Protein AF-K1TEH8-F1 (afdb_monomer_lite)

Organism: NCBI:txid408170

Radius of gyration: 39.35 Å; chains: 1; bounding box: 76×85×117 Å

Structure (mmCIF, N/CA/C/O backbone):
data_AF-K1TEH8-F1
#
_entry.id   AF-K1TEH8-F1
#
loop_
_atom_site.group_PDB
_atom_site.id
_atom_site.type_symbol
_atom_site.label_atom_id
_atom_site.label_alt_id
_atom_site.label_comp_id
_atom_site.label_asym_id
_atom_site.label_entity_id
_atom_site.label_seq_id
_atom_site.pdbx_PDB_ins_code
_atom_site.Cartn_x
_atom_site.Cartn_y
_atom_site.Cartn_z
_atom_site.occupancy
_atom_site.B_iso_or_equiv
_atom_site.auth_seq_id
_atom_site.auth_comp_id
_atom_site.auth_asym_id
_atom_site.auth_atom_id
_atom_site.pdbx_PDB_model_num
ATOM 1 N N . ASN A 1 1 ? 7.284 62.209 -18.749 1.00 34.12 1 ASN A N 1
ATOM 2 C CA . ASN A 1 1 ? 8.076 62.516 -19.954 1.00 34.12 1 ASN A CA 1
ATOM 3 C C . ASN A 1 1 ? 8.468 61.167 -20.565 1.00 34.12 1 ASN A C 1
ATOM 5 O O . ASN A 1 1 ? 8.927 60.340 -19.786 1.00 34.12 1 ASN A O 1
ATOM 9 N N . PRO A 1 2 ? 8.129 60.912 -21.838 1.00 46.34 2 PRO A N 1
ATOM 10 C CA . PRO A 1 2 ? 7.954 59.605 -22.505 1.00 46.34 2 PRO A CA 1
ATOM 11 C C . PRO A 1 2 ? 9.224 59.242 -23.320 1.00 46.34 2 PRO A C 1
ATOM 13 O O . PRO A 1 2 ? 10.292 59.672 -22.886 1.00 46.34 2 PRO A O 1
ATOM 16 N N . PRO A 1 3 ? 9.175 58.669 -24.548 1.00 52.03 3 PRO A N 1
ATOM 17 C CA . PRO A 1 3 ? 8.495 57.487 -25.144 1.00 52.03 3 PRO A CA 1
ATOM 18 C C . PRO A 1 3 ? 9.534 56.453 -25.694 1.00 52.03 3 PRO A C 1
ATOM 20 O O . PRO A 1 3 ? 10.729 56.688 -25.585 1.00 52.03 3 PRO A O 1
ATOM 23 N N . ALA A 1 4 ? 9.208 55.212 -26.094 1.00 38.12 4 ALA A N 1
ATOM 24 C CA . ALA A 1 4 ? 8.595 54.688 -27.343 1.00 38.12 4 ALA A CA 1
ATOM 25 C C . ALA A 1 4 ? 9.402 54.852 -28.662 1.00 38.12 4 ALA A C 1
ATOM 27 O O . ALA A 1 4 ? 10.116 55.830 -28.836 1.00 38.12 4 ALA A O 1
ATOM 28 N N . GLN A 1 5 ? 9.153 53.905 -29.589 1.00 40.12 5 GLN A N 1
ATOM 29 C CA . GLN A 1 5 ? 9.582 53.777 -31.005 1.00 40.12 5 GLN A CA 1
ATOM 30 C C . GLN A 1 5 ? 10.961 53.137 -31.287 1.00 40.12 5 GLN A C 1
ATOM 32 O O . GLN A 1 5 ? 11.899 53.306 -30.529 1.00 40.12 5 GLN A O 1
ATOM 37 N N . GLY A 1 6 ? 11.135 52.344 -32.351 1.00 33.06 6 GLY A N 1
ATOM 38 C CA . GLY A 1 6 ? 10.330 52.266 -33.568 1.00 33.06 6 GLY A CA 1
ATOM 39 C C . GLY A 1 6 ? 10.576 51.010 -34.409 1.00 33.06 6 GLY A C 1
ATOM 40 O O . GLY A 1 6 ? 11.490 50.226 -34.182 1.00 33.06 6 GLY A O 1
ATOM 41 N N . ASN A 1 7 ? 9.654 50.862 -35.351 1.00 38.47 7 ASN A N 1
ATOM 42 C CA . ASN A 1 7 ? 9.438 49.808 -36.324 1.00 38.47 7 ASN A CA 1
ATOM 43 C C . ASN A 1 7 ? 9.945 50.307 -37.686 1.00 38.47 7 ASN A C 1
ATOM 45 O O . ASN A 1 7 ? 9.474 51.351 -38.127 1.00 38.47 7 ASN A O 1
ATOM 49 N N . GLU A 1 8 ? 10.826 49.566 -38.355 1.00 35.09 8 GLU A N 1
ATOM 50 C CA . GLU A 1 8 ? 11.187 49.733 -39.774 1.00 35.09 8 GLU A CA 1
ATOM 51 C C . GLU A 1 8 ? 11.411 48.303 -40.313 1.00 35.09 8 GLU A C 1
ATOM 53 O O . GLU A 1 8 ? 12.166 47.541 -39.725 1.00 35.09 8 GLU A O 1
ATOM 58 N N . GLY A 1 9 ? 10.720 47.772 -41.322 1.00 31.66 9 GLY A N 1
ATOM 59 C CA . GLY A 1 9 ? 10.137 48.421 -42.487 1.00 31.66 9 GLY A CA 1
ATOM 60 C C . GLY A 1 9 ? 11.150 48.416 -43.629 1.00 31.66 9 GLY A C 1
ATOM 61 O O . GLY A 1 9 ? 11.740 49.449 -43.907 1.00 31.66 9 GLY A O 1
ATOM 62 N N . GLN A 1 10 ? 11.345 47.275 -44.299 1.00 36.69 10 GLN A N 1
ATOM 63 C CA . GLN A 1 10 ? 11.985 47.233 -45.617 1.00 36.69 10 GLN A CA 1
ATOM 64 C C . GLN A 1 10 ? 11.090 46.460 -46.590 1.00 36.69 10 GLN A C 1
ATOM 66 O O . GLN A 1 10 ? 10.949 45.241 -46.506 1.00 36.69 10 GLN A O 1
ATOM 71 N N . GLY A 1 11 ? 10.457 47.220 -47.493 1.00 31.78 11 GLY A N 1
ATOM 72 C CA . GLY A 1 11 ? 10.106 46.738 -48.830 1.00 31.78 11 GLY A CA 1
ATOM 73 C C . GLY A 1 11 ? 11.390 46.330 -49.565 1.00 31.78 11 GLY A C 1
ATOM 74 O O . GLY A 1 11 ? 12.476 46.758 -49.198 1.00 31.78 11 GLY A O 1
ATOM 75 N N . GLY A 1 12 ? 11.370 45.442 -50.545 1.00 32.03 12 GLY A N 1
ATOM 76 C CA . GLY A 1 12 ? 10.371 45.296 -51.587 1.00 32.03 12 GLY A CA 1
ATOM 77 C C . GLY A 1 12 ? 11.055 45.716 -52.877 1.00 32.03 12 GLY A C 1
ATOM 78 O O . GLY A 1 12 ? 11.120 46.905 -53.141 1.00 32.03 12 GLY A O 1
ATOM 79 N N . GLU A 1 13 ? 11.577 44.748 -53.629 1.00 35.22 13 GLU A N 1
ATOM 80 C CA . GLU A 1 13 ? 12.042 44.907 -55.010 1.00 35.22 13 GLU A CA 1
ATOM 81 C C . GLU A 1 13 ? 12.047 43.521 -55.681 1.00 35.22 13 GLU A C 1
ATOM 83 O O . GLU A 1 13 ? 12.936 42.700 -55.466 1.00 35.22 13 GLU A O 1
ATOM 88 N N . ASP A 1 14 ? 11.004 43.258 -56.473 1.00 37.50 14 ASP A N 1
ATOM 89 C CA . ASP A 1 14 ? 11.082 42.352 -57.624 1.00 37.50 14 ASP A CA 1
ATOM 90 C C . ASP A 1 14 ? 11.928 43.030 -58.718 1.00 37.50 14 ASP A C 1
ATOM 92 O O . ASP A 1 14 ? 11.916 44.260 -58.846 1.00 37.50 14 ASP A O 1
ATOM 96 N N . PRO A 1 15 ? 12.571 42.248 -59.602 1.00 45.88 15 PRO A N 1
ATOM 97 C CA . PRO A 1 15 ? 11.986 42.208 -60.935 1.00 45.88 15 PRO A CA 1
ATOM 98 C C . PRO A 1 15 ? 11.941 40.808 -61.558 1.00 45.88 15 PRO A C 1
ATOM 100 O O . PRO A 1 15 ? 12.925 40.092 -61.720 1.00 45.88 15 PRO A O 1
ATOM 103 N N . THR A 1 16 ? 10.731 40.502 -62.003 1.00 35.06 16 THR A N 1
ATOM 104 C CA . THR A 1 16 ? 10.317 39.683 -63.142 1.00 35.06 16 THR A CA 1
ATOM 105 C C . THR A 1 16 ? 11.332 39.537 -64.289 1.00 35.06 16 THR A C 1
ATOM 107 O O . THR A 1 16 ? 11.835 40.529 -64.812 1.00 35.06 16 THR A O 1
ATOM 110 N N . GLY A 1 17 ? 11.418 38.317 -64.838 1.00 31.05 17 GLY A N 1
ATOM 111 C CA . GLY A 1 17 ? 11.378 38.120 -66.296 1.00 31.05 17 GLY A CA 1
ATOM 112 C C . GLY A 1 17 ? 12.458 37.222 -66.907 1.00 31.05 17 GLY A C 1
ATOM 113 O O . GLY A 1 17 ? 13.606 37.628 -67.036 1.00 31.05 17 GLY A O 1
ATOM 114 N N . GLY A 1 18 ? 12.062 36.046 -67.416 1.00 29.95 18 GLY A N 1
ATOM 115 C CA . GLY A 1 18 ? 12.911 35.287 -68.343 1.00 29.95 18 GLY A CA 1
ATOM 116 C C . GLY A 1 18 ? 12.534 33.825 -68.589 1.00 29.95 18 GLY A C 1
ATOM 117 O O . GLY A 1 18 ? 13.340 32.943 -68.329 1.00 29.95 18 GLY A O 1
ATOM 118 N N . ALA A 1 19 ? 11.339 33.548 -69.119 1.00 41.94 19 ALA A N 1
ATOM 119 C CA . ALA A 1 19 ? 10.979 32.222 -69.626 1.00 41.94 19 ALA A CA 1
ATOM 120 C C . ALA A 1 19 ? 11.486 32.007 -71.068 1.00 41.94 19 ALA A C 1
ATOM 122 O O . ALA A 1 19 ? 11.083 32.746 -71.966 1.00 41.94 19 ALA A O 1
ATOM 123 N N . ARG A 1 20 ? 12.305 30.967 -71.288 1.00 39.47 20 ARG A N 1
ATOM 124 C CA . ARG A 1 20 ? 12.536 30.207 -72.544 1.00 39.47 20 ARG A CA 1
ATOM 125 C C . ARG A 1 20 ? 13.102 28.844 -72.105 1.00 39.47 20 ARG A C 1
ATOM 127 O O . ARG A 1 20 ? 14.037 28.838 -71.323 1.00 39.47 20 ARG A O 1
ATOM 134 N N . GLY A 1 21 ? 12.635 27.657 -72.468 1.00 30.16 21 GLY A N 1
ATOM 135 C CA . GLY A 1 21 ? 11.769 27.203 -73.545 1.00 30.16 21 GLY A CA 1
ATOM 136 C C . GLY A 1 21 ? 12.371 25.895 -74.082 1.00 30.16 21 GLY A C 1
ATOM 137 O O . GLY A 1 21 ? 13.452 25.941 -74.647 1.00 30.16 21 GLY A O 1
ATOM 138 N N . MET A 1 22 ? 11.648 24.783 -73.887 1.00 37.59 22 MET A N 1
ATOM 139 C CA . MET A 1 22 ? 11.687 23.492 -74.603 1.00 37.59 22 MET A CA 1
ATOM 140 C C . MET A 1 22 ? 13.001 22.691 -74.735 1.00 37.59 22 MET A C 1
ATOM 142 O O . MET A 1 22 ? 13.957 23.109 -75.376 1.00 37.59 22 MET A O 1
ATOM 146 N N . GLY A 1 23 ? 12.936 21.429 -74.298 1.00 31.70 23 GLY A N 1
ATOM 147 C CA . GLY A 1 23 ? 13.865 20.369 -74.687 1.00 31.70 23 GLY A CA 1
ATOM 148 C C . GLY A 1 23 ? 13.502 19.039 -74.034 1.00 31.70 23 GLY A C 1
ATOM 149 O O . GLY A 1 23 ? 14.148 18.631 -73.079 1.00 31.70 23 GLY A O 1
ATOM 150 N N . ASN A 1 24 ? 12.435 18.396 -74.515 1.00 43.38 24 ASN A N 1
ATOM 151 C CA . ASN A 1 24 ? 12.186 16.978 -74.261 1.00 43.38 24 ASN A CA 1
ATOM 152 C C . ASN A 1 24 ? 13.349 16.184 -74.869 1.00 43.38 24 ASN A C 1
ATOM 154 O O . ASN A 1 24 ? 13.504 16.219 -76.088 1.00 43.38 24 ASN A O 1
ATOM 158 N N . ASP A 1 25 ? 14.091 15.434 -74.058 1.00 36.56 25 ASP A N 1
ATOM 159 C CA . ASP A 1 25 ? 14.842 14.288 -74.561 1.00 36.56 25 ASP A CA 1
ATOM 160 C C . ASP A 1 25 ? 14.641 13.087 -73.633 1.00 36.56 25 ASP A C 1
ATOM 162 O O . ASP A 1 25 ? 15.017 13.074 -72.458 1.00 36.56 25 ASP A O 1
ATOM 166 N N . ASN A 1 26 ? 13.943 12.100 -74.186 1.00 45.72 26 ASN A N 1
ATOM 167 C CA . ASN A 1 26 ? 13.718 10.785 -73.619 1.00 45.72 26 ASN A CA 1
ATOM 168 C C . ASN A 1 26 ? 15.053 10.027 -73.672 1.00 45.72 26 ASN A C 1
ATOM 170 O O . ASN A 1 26 ? 15.336 9.300 -74.621 1.00 45.72 26 ASN A O 1
ATOM 174 N N . GLY A 1 27 ? 15.875 10.185 -72.637 1.00 35.22 27 GLY A N 1
ATOM 175 C CA . GLY A 1 27 ? 17.101 9.416 -72.431 1.00 35.22 27 GLY A CA 1
ATOM 176 C C . GLY A 1 27 ? 16.837 8.104 -71.697 1.00 35.22 27 GLY A C 1
ATOM 177 O O . GLY A 1 27 ? 17.207 7.943 -70.538 1.00 35.22 27 GLY A O 1
ATOM 178 N N . GLN A 1 28 ? 16.184 7.154 -72.360 1.00 47.16 28 GLN A N 1
ATOM 179 C CA . GLN A 1 28 ? 16.136 5.765 -71.919 1.00 47.16 28 GLN A CA 1
ATOM 180 C C . GLN A 1 28 ? 17.491 5.107 -72.236 1.00 47.16 28 GLN A C 1
ATOM 182 O O . GLN A 1 28 ? 17.710 4.661 -73.354 1.00 47.16 28 GLN A O 1
ATOM 187 N N . GLN A 1 29 ? 18.405 5.082 -71.263 1.00 42.78 29 GLN A N 1
ATOM 188 C CA . GLN A 1 29 ? 19.662 4.308 -71.247 1.00 42.78 29 GLN A CA 1
ATOM 189 C C . GLN A 1 29 ? 20.107 4.263 -69.777 1.00 42.78 29 GLN A C 1
ATOM 191 O O . GLN A 1 29 ? 20.630 5.227 -69.243 1.00 42.78 29 GLN A O 1
ATOM 196 N N . GLY A 1 30 ? 19.681 3.277 -68.996 1.00 45.03 30 GLY A N 1
ATOM 197 C CA . GLY A 1 30 ? 20.244 1.933 -69.016 1.00 45.03 30 GLY A CA 1
ATOM 198 C C . GLY A 1 30 ? 21.008 1.774 -67.706 1.00 45.03 30 GLY A C 1
ATOM 199 O O . GLY A 1 30 ? 22.203 2.027 -67.664 1.00 45.03 30 GLY A O 1
ATOM 200 N N . THR A 1 31 ? 20.303 1.447 -66.616 1.00 52.00 31 THR A N 1
ATOM 201 C CA . THR A 1 31 ? 20.953 1.051 -65.358 1.00 52.00 31 THR A CA 1
ATOM 202 C C . THR A 1 31 ? 21.938 -0.056 -65.688 1.00 52.00 31 THR A C 1
ATOM 204 O O . THR A 1 31 ? 21.513 -1.084 -66.226 1.00 52.00 31 THR A O 1
ATOM 207 N N . ASP A 1 32 ? 23.223 0.159 -65.400 1.00 53.06 32 ASP A N 1
ATOM 208 C CA . ASP A 1 32 ? 24.247 -0.860 -65.585 1.00 53.06 32 ASP A CA 1
ATOM 209 C C . ASP A 1 32 ? 23.719 -2.181 -65.002 1.00 53.06 32 ASP A C 1
ATOM 211 O O . ASP A 1 32 ? 23.308 -2.208 -63.833 1.00 53.06 32 ASP A O 1
ATOM 215 N N . PRO A 1 33 ? 23.689 -3.286 -65.772 1.00 62.19 33 PRO A N 1
ATOM 216 C CA . PRO A 1 33 ? 23.134 -4.557 -65.300 1.00 62.19 33 PRO A CA 1
ATOM 217 C C . PRO A 1 33 ? 23.815 -5.025 -64.002 1.00 62.19 33 PRO A C 1
ATOM 219 O O . PRO A 1 33 ? 23.218 -5.718 -63.182 1.00 62.19 33 PRO A O 1
ATOM 222 N N . THR A 1 34 ? 25.044 -4.562 -63.768 1.00 67.38 34 THR A N 1
ATOM 223 C CA . THR A 1 34 ? 25.830 -4.748 -62.549 1.00 67.38 34 THR A CA 1
ATOM 224 C C . THR A 1 34 ? 25.320 -3.976 -61.327 1.00 67.38 34 THR A C 1
ATOM 226 O O . THR A 1 34 ? 25.469 -4.472 -60.212 1.00 67.38 34 THR A O 1
ATOM 229 N N . GLU A 1 35 ? 24.743 -2.783 -61.482 1.00 68.06 35 GLU A N 1
ATOM 230 C CA . GLU A 1 35 ? 24.203 -1.985 -60.369 1.00 68.06 35 GLU A CA 1
ATOM 231 C C . GLU A 1 35 ? 22.791 -2.431 -59.990 1.00 68.06 35 GLU A C 1
ATOM 233 O O . GLU A 1 35 ? 22.509 -2.622 -58.805 1.00 68.06 35 GLU A O 1
ATOM 238 N N . ALA A 1 36 ? 21.947 -2.719 -60.985 1.00 68.44 36 ALA A N 1
ATOM 239 C CA . ALA A 1 36 ? 20.624 -3.304 -60.766 1.00 68.44 36 ALA A CA 1
ATOM 240 C C . ALA A 1 36 ? 20.721 -4.678 -60.071 1.00 68.44 36 ALA A C 1
ATOM 242 O O . ALA A 1 36 ? 19.973 -4.959 -59.133 1.00 68.44 36 ALA A O 1
ATOM 243 N N . ALA A 1 37 ? 21.706 -5.505 -60.448 1.00 71.25 37 ALA A N 1
ATOM 244 C CA . ALA A 1 37 ? 21.973 -6.777 -59.778 1.00 71.25 37 ALA A CA 1
ATOM 245 C C . ALA A 1 37 ? 22.448 -6.600 -58.322 1.00 71.25 37 ALA A C 1
ATOM 247 O O . ALA A 1 37 ? 22.023 -7.347 -57.442 1.00 71.25 37 ALA A O 1
ATOM 248 N N . ARG A 1 38 ? 23.294 -5.599 -58.029 1.00 74.19 38 ARG A N 1
ATOM 249 C CA . ARG A 1 38 ? 23.735 -5.309 -56.648 1.00 74.19 38 ARG A CA 1
ATOM 250 C C . ARG A 1 38 ? 22.584 -4.833 -55.765 1.00 74.19 38 ARG A C 1
ATOM 252 O O . ARG A 1 38 ? 22.494 -5.263 -54.617 1.00 74.19 38 ARG A O 1
ATOM 259 N N . GLN A 1 39 ? 21.710 -3.979 -56.294 1.00 76.06 39 GLN A N 1
ATOM 260 C CA . GLN A 1 39 ? 20.528 -3.497 -55.577 1.00 76.06 39 GLN A CA 1
ATOM 261 C C . GLN A 1 39 ? 19.543 -4.640 -55.300 1.00 76.06 39 GLN A C 1
ATOM 263 O O . GLN A 1 39 ? 19.110 -4.796 -54.162 1.00 76.06 39 GLN A O 1
ATOM 268 N N . ALA A 1 40 ? 19.288 -5.512 -56.282 1.00 74.88 40 ALA A N 1
ATOM 269 C CA . ALA A 1 40 ? 18.434 -6.687 -56.103 1.00 74.88 40 ALA A CA 1
ATOM 270 C C . ALA A 1 40 ? 18.960 -7.643 -55.014 1.00 74.88 40 ALA A C 1
ATOM 272 O O . ALA A 1 40 ? 18.194 -8.119 -54.178 1.00 74.88 40 ALA A O 1
ATOM 273 N N . VAL A 1 41 ? 20.278 -7.876 -54.964 1.00 82.06 41 VAL A N 1
ATOM 274 C CA . VAL A 1 41 ? 20.901 -8.708 -53.919 1.00 82.06 41 VAL A CA 1
ATOM 275 C C . VAL A 1 41 ? 20.800 -8.058 -52.535 1.00 82.06 41 VAL A C 1
ATOM 277 O O . VAL A 1 41 ? 20.592 -8.761 -51.546 1.00 82.06 41 VAL A O 1
ATOM 280 N N . ALA A 1 42 ? 20.938 -6.733 -52.431 1.00 81.81 42 ALA A N 1
ATOM 281 C CA . ALA A 1 42 ? 20.794 -6.024 -51.159 1.00 81.81 42 ALA A CA 1
ATOM 282 C C . ALA A 1 42 ? 19.353 -6.089 -50.628 1.00 81.81 42 ALA A C 1
ATOM 284 O O . ALA A 1 42 ? 19.148 -6.388 -49.451 1.00 81.81 42 ALA A O 1
ATOM 285 N N . THR A 1 43 ? 18.362 -5.890 -51.500 1.00 83.88 43 THR A N 1
ATOM 286 C CA . THR A 1 43 ? 16.941 -6.028 -51.157 1.00 83.88 43 THR A CA 1
ATOM 287 C C . THR A 1 43 ? 16.605 -7.450 -50.718 1.00 83.88 43 THR A C 1
ATOM 289 O O . THR A 1 43 ? 15.909 -7.630 -49.721 1.00 83.88 43 THR A O 1
ATOM 292 N N . GLU A 1 44 ? 17.146 -8.465 -51.394 1.00 84.38 44 GLU A N 1
ATOM 293 C CA . GLU A 1 44 ? 16.900 -9.860 -51.023 1.00 84.38 44 GLU A CA 1
ATOM 294 C C . GLU A 1 44 ? 17.533 -10.226 -49.673 1.00 84.38 44 GLU A C 1
ATOM 296 O O . GLU A 1 44 ? 16.913 -10.900 -48.853 1.00 84.38 44 GLU A O 1
ATOM 301 N N . ARG A 1 45 ? 18.734 -9.715 -49.373 1.00 86.69 45 ARG A N 1
ATOM 302 C CA . ARG A 1 45 ? 19.351 -9.881 -48.045 1.00 86.69 45 ARG A CA 1
ATOM 303 C C . ARG A 1 45 ? 18.511 -9.248 -46.940 1.00 86.69 45 ARG A C 1
ATOM 305 O O . ARG A 1 45 ? 18.364 -9.852 -45.877 1.00 86.69 45 ARG A O 1
ATOM 312 N N . GLN A 1 46 ? 17.955 -8.065 -47.197 1.00 86.56 46 GLN A N 1
ATOM 313 C CA . GLN A 1 46 ? 17.066 -7.393 -46.254 1.00 86.56 46 GLN A CA 1
ATOM 314 C C . GLN A 1 46 ? 15.788 -8.212 -46.033 1.00 86.56 46 GLN A C 1
ATOM 316 O O . GLN A 1 46 ? 15.438 -8.496 -44.891 1.00 86.56 46 GLN A O 1
ATOM 321 N N . ARG A 1 47 ? 15.163 -8.702 -47.114 1.00 87.50 47 ARG A N 1
ATOM 322 C CA . ARG A 1 47 ? 13.979 -9.573 -47.047 1.00 87.50 47 ARG A CA 1
ATOM 323 C C . ARG A 1 47 ? 14.237 -10.817 -46.195 1.00 87.50 47 ARG A C 1
ATOM 325 O O . ARG A 1 47 ? 13.449 -11.127 -45.307 1.00 87.50 47 ARG A O 1
ATOM 332 N N . VAL A 1 48 ? 15.344 -11.518 -46.437 1.00 88.25 48 VAL A N 1
ATOM 333 C CA . VAL A 1 48 ? 15.715 -12.728 -45.686 1.00 88.25 48 VAL A CA 1
ATOM 334 C C . VAL A 1 48 ? 15.947 -12.423 -44.204 1.00 88.25 48 VAL A C 1
ATOM 336 O O . VAL A 1 48 ? 15.485 -13.179 -43.345 1.00 88.25 48 VAL A O 1
ATOM 339 N N . SER A 1 49 ? 16.621 -11.312 -43.891 1.00 88.88 49 SER A N 1
ATOM 340 C CA . SER A 1 49 ? 16.844 -10.864 -42.510 1.00 88.88 49 SER A CA 1
ATOM 341 C C . SER A 1 49 ? 15.523 -10.589 -41.786 1.00 88.88 49 SER A C 1
ATOM 343 O O . SER A 1 49 ? 15.307 -11.086 -40.679 1.00 88.88 49 SER A O 1
ATOM 345 N N . ASP A 1 50 ? 14.619 -9.851 -42.428 1.00 86.44 50 ASP A N 1
ATOM 346 C CA . ASP A 1 50 ? 13.342 -9.445 -41.840 1.00 86.44 50 ASP A CA 1
ATOM 347 C C . ASP A 1 50 ? 12.399 -10.641 -41.635 1.00 86.44 50 ASP A C 1
ATOM 349 O O . ASP A 1 50 ? 11.784 -10.774 -40.574 1.00 86.44 50 ASP A O 1
ATOM 353 N N . ILE A 1 51 ? 12.349 -11.570 -42.598 1.00 86.94 51 ILE A N 1
ATOM 354 C CA . ILE A 1 51 ? 11.600 -12.832 -42.479 1.00 86.94 51 ILE A CA 1
ATOM 355 C C . ILE A 1 51 ? 12.153 -13.682 -41.335 1.00 86.94 51 ILE A C 1
ATOM 357 O O . ILE A 1 51 ? 11.390 -14.189 -40.515 1.00 86.94 51 ILE A O 1
ATOM 361 N N . THR A 1 52 ? 13.478 -13.802 -41.228 1.00 87.38 52 THR A N 1
ATOM 362 C CA . THR A 1 52 ? 14.116 -14.585 -40.159 1.00 87.38 52 THR A CA 1
ATOM 363 C C . THR A 1 52 ? 13.788 -14.017 -38.778 1.00 87.38 52 THR A C 1
ATOM 365 O O . THR A 1 52 ? 13.475 -14.773 -37.856 1.00 87.38 52 THR A O 1
ATOM 368 N N . ALA A 1 53 ? 13.822 -12.689 -38.629 1.00 88.38 53 ALA A N 1
ATOM 369 C CA . ALA A 1 53 ? 13.471 -12.019 -37.381 1.00 88.38 53 ALA A CA 1
ATOM 370 C C . ALA A 1 53 ? 11.997 -12.248 -37.004 1.00 88.38 53 ALA A C 1
ATOM 372 O O . ALA A 1 53 ? 11.704 -12.600 -35.858 1.00 88.38 53 ALA A O 1
ATOM 373 N N . LEU A 1 54 ? 11.085 -12.114 -37.971 1.00 86.12 54 LEU A N 1
ATOM 374 C CA . LEU A 1 54 ? 9.648 -12.276 -37.758 1.00 86.12 54 LEU A CA 1
ATOM 375 C C . LEU A 1 54 ? 9.268 -13.724 -37.416 1.00 86.12 54 LEU A C 1
ATOM 377 O O . LEU A 1 54 ? 8.541 -13.961 -36.450 1.00 86.12 54 LEU A O 1
ATOM 381 N N . CYS A 1 55 ? 9.799 -14.701 -38.153 1.00 86.12 55 CYS A N 1
ATOM 382 C CA . CYS A 1 55 ? 9.583 -16.121 -37.875 1.00 86.12 55 CYS A CA 1
ATOM 383 C C . CYS A 1 55 ? 10.117 -16.504 -36.489 1.00 86.12 55 CYS A C 1
ATOM 385 O O . CYS A 1 55 ? 9.420 -17.175 -35.732 1.00 86.12 55 CYS A O 1
ATOM 387 N N . ARG A 1 56 ? 11.296 -15.999 -36.093 1.00 85.62 56 ARG A N 1
ATOM 388 C CA . ARG A 1 56 ? 11.850 -16.227 -34.749 1.00 85.62 56 ARG A CA 1
ATOM 389 C C . ARG A 1 56 ? 10.972 -15.640 -33.642 1.00 85.62 56 ARG A C 1
ATOM 391 O O . ARG A 1 56 ? 10.843 -16.262 -32.592 1.00 85.62 56 ARG A O 1
ATOM 398 N N . GLN A 1 57 ? 10.376 -14.469 -33.866 1.00 81.25 57 GLN A N 1
ATOM 399 C CA . GLN A 1 57 ? 9.454 -13.846 -32.914 1.00 81.25 57 GLN A CA 1
ATOM 400 C C . GLN A 1 57 ? 8.147 -14.639 -32.774 1.00 81.25 57 GLN A C 1
ATOM 402 O O . GLN A 1 57 ? 7.632 -14.772 -31.667 1.00 81.25 57 GLN A O 1
ATOM 407 N N . ALA A 1 58 ? 7.626 -15.173 -33.878 1.00 81.62 58 ALA A N 1
ATOM 408 C CA . ALA A 1 58 ? 6.413 -15.986 -33.885 1.00 81.62 58 ALA A CA 1
ATOM 409 C C . ALA A 1 58 ? 6.643 -17.445 -33.439 1.00 81.62 58 ALA A C 1
ATOM 411 O O . ALA A 1 58 ? 5.682 -18.143 -33.133 1.00 81.62 58 ALA A O 1
ATOM 412 N N . GLY A 1 59 ? 7.897 -17.912 -33.394 1.00 80.62 59 GLY A N 1
ATOM 413 C CA . GLY A 1 59 ? 8.239 -19.310 -33.107 1.00 80.62 59 GLY A CA 1
ATOM 414 C C . GLY A 1 59 ? 8.050 -20.253 -34.303 1.00 80.62 59 GLY A C 1
ATOM 415 O O . GLY A 1 59 ? 7.804 -21.440 -34.104 1.00 80.62 59 GLY A O 1
ATOM 416 N N . MET A 1 60 ? 8.142 -19.726 -35.526 1.00 82.56 60 MET A N 1
ATOM 417 C CA . MET A 1 60 ? 8.029 -20.456 -36.795 1.00 82.56 60 MET A CA 1
ATOM 418 C C . MET A 1 60 ? 9.405 -20.677 -37.443 1.00 82.56 60 MET A C 1
ATOM 420 O O . MET A 1 60 ? 10.343 -19.918 -37.190 1.00 82.56 60 MET A O 1
ATOM 424 N N . ASP A 1 61 ? 9.521 -21.671 -38.329 1.00 84.88 61 ASP A N 1
ATOM 425 C CA . ASP A 1 61 ? 10.739 -21.911 -39.117 1.00 84.88 61 ASP A CA 1
ATOM 426 C C . ASP A 1 61 ? 10.809 -20.974 -40.348 1.00 84.88 61 ASP A C 1
ATOM 428 O O . ASP A 1 61 ? 9.886 -20.969 -41.166 1.00 84.88 61 ASP A O 1
ATOM 432 N N . PRO A 1 62 ? 11.875 -20.165 -40.511 1.00 83.88 62 PRO A N 1
ATOM 433 C CA . PRO A 1 62 ? 12.041 -19.286 -41.670 1.00 83.88 62 PRO A CA 1
ATOM 434 C C . PRO A 1 62 ? 12.475 -19.998 -42.964 1.00 83.88 62 PRO A C 1
ATOM 436 O O . PRO A 1 62 ? 12.377 -19.393 -44.035 1.00 83.88 62 PRO A O 1
ATOM 439 N N . ALA A 1 63 ? 12.969 -21.243 -42.908 1.00 82.94 63 ALA A N 1
ATOM 440 C CA . ALA A 1 63 ? 13.587 -21.914 -44.060 1.00 82.94 63 ALA A CA 1
ATOM 441 C C . ALA A 1 63 ? 12.633 -22.077 -45.262 1.00 82.94 63 ALA A C 1
ATOM 443 O O . ALA A 1 63 ? 13.028 -21.880 -46.417 1.00 82.94 63 ALA A O 1
ATOM 444 N N . GLU A 1 64 ? 11.363 -22.379 -45.000 1.00 82.69 64 GLU A N 1
ATOM 445 C CA . GLU A 1 64 ? 10.341 -22.575 -46.033 1.00 82.69 64 GLU A CA 1
ATOM 446 C C . GLU A 1 64 ? 9.933 -21.251 -46.708 1.00 82.69 64 GLU A C 1
ATOM 448 O O . GLU A 1 64 ? 9.812 -21.170 -47.930 1.00 82.69 64 GLU A O 1
ATOM 453 N N . TYR A 1 65 ? 9.819 -20.163 -45.941 1.00 82.69 65 TYR A N 1
ATOM 454 C CA . TYR A 1 65 ? 9.450 -18.841 -46.467 1.00 82.69 65 TYR A CA 1
ATOM 455 C C . TYR A 1 65 ? 10.572 -18.172 -47.271 1.00 82.69 65 TYR A C 1
ATOM 457 O O . TYR A 1 65 ? 10.316 -17.410 -48.212 1.00 82.69 65 TYR A O 1
ATOM 465 N N . ILE A 1 66 ? 11.826 -18.461 -46.919 1.00 85.56 66 ILE A N 1
ATOM 466 C CA . ILE A 1 66 ? 12.996 -17.988 -47.662 1.00 85.56 66 ILE A CA 1
ATOM 467 C C . ILE A 1 66 ? 13.122 -18.747 -48.987 1.00 85.56 66 ILE A C 1
ATOM 469 O O . ILE A 1 66 ? 13.258 -18.104 -50.027 1.00 85.56 66 ILE A O 1
ATOM 473 N N . SER A 1 67 ? 13.028 -20.082 -48.956 1.00 82.62 67 SER A N 1
ATOM 474 C CA . SER A 1 67 ? 13.198 -20.949 -50.135 1.00 82.62 67 SER A CA 1
ATOM 475 C C . SER A 1 67 ? 12.082 -20.800 -51.172 1.00 82.62 67 SER A C 1
ATOM 477 O O . SER A 1 67 ? 12.367 -20.792 -52.368 1.00 82.62 67 SER A O 1
ATOM 479 N N . ASN A 1 68 ? 10.840 -20.585 -50.732 1.00 83.94 68 ASN A N 1
ATOM 480 C CA . ASN A 1 68 ? 9.695 -20.364 -51.620 1.00 83.94 68 ASN A CA 1
ATOM 481 C C . ASN A 1 68 ? 9.590 -18.921 -52.153 1.00 83.94 68 ASN A C 1
ATOM 483 O O . ASN A 1 68 ? 8.667 -18.613 -52.905 1.00 83.94 68 ASN A O 1
ATOM 487 N N . GLY A 1 69 ? 10.497 -18.016 -51.761 1.00 81.06 69 GLY A N 1
ATOM 488 C CA . GLY A 1 69 ? 10.480 -16.621 -52.216 1.00 81.06 69 GLY A CA 1
ATOM 489 C C . GLY A 1 69 ? 9.256 -15.824 -51.746 1.00 81.06 69 GLY A C 1
ATOM 490 O O . GLY A 1 69 ? 8.831 -14.894 -52.429 1.00 81.06 69 GLY A O 1
ATOM 491 N N . ALA A 1 70 ? 8.667 -16.182 -50.599 1.00 83.44 70 ALA A N 1
ATOM 492 C CA . ALA A 1 70 ? 7.443 -15.556 -50.105 1.00 83.44 70 ALA A CA 1
ATOM 493 C C . ALA A 1 70 ? 7.629 -14.051 -49.831 1.00 83.44 70 ALA A C 1
ATOM 495 O O . ALA A 1 70 ? 8.663 -13.609 -49.320 1.00 83.44 70 ALA A O 1
ATOM 496 N N . THR A 1 71 ? 6.618 -13.240 -50.138 1.00 84.75 71 THR A N 1
ATOM 497 C CA . THR A 1 71 ? 6.651 -11.813 -49.797 1.00 84.75 71 THR A CA 1
ATOM 498 C C . THR A 1 71 ? 6.503 -11.622 -48.288 1.00 84.75 71 THR A C 1
ATOM 500 O O . THR A 1 71 ? 5.917 -12.450 -47.587 1.00 84.75 71 THR A O 1
ATOM 503 N N . MET A 1 72 ? 7.023 -10.505 -47.774 1.00 83.94 72 MET A N 1
ATOM 504 C CA . MET A 1 72 ? 6.970 -10.190 -46.343 1.00 83.94 72 MET A CA 1
ATOM 505 C C . MET A 1 72 ? 5.531 -10.138 -4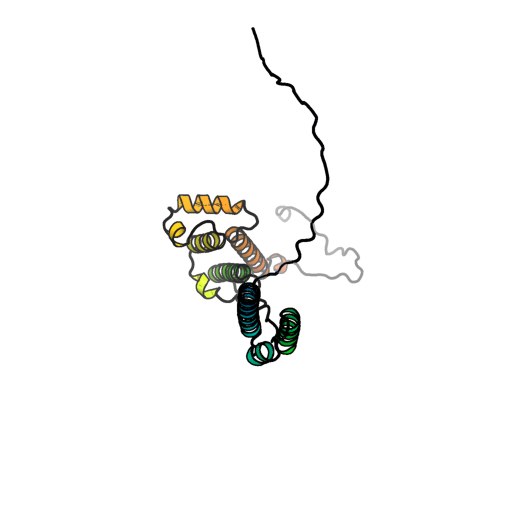5.802 1.00 83.94 72 MET A C 1
ATOM 507 O O . MET A 1 72 ? 5.286 -10.517 -44.659 1.00 83.94 72 MET A O 1
ATOM 511 N N . ASP A 1 73 ? 4.569 -9.721 -46.629 1.00 84.25 73 ASP A N 1
ATOM 512 C CA . ASP A 1 73 ? 3.154 -9.660 -46.250 1.00 84.25 73 ASP A CA 1
ATOM 513 C C . ASP A 1 73 ? 2.550 -11.050 -46.036 1.00 84.25 73 ASP A C 1
ATOM 515 O O . ASP A 1 73 ? 1.832 -11.258 -45.057 1.00 84.25 73 ASP A O 1
ATOM 519 N N . THR A 1 74 ? 2.908 -12.025 -46.876 1.00 85.00 74 THR A N 1
ATOM 520 C CA . THR A 1 74 ? 2.485 -13.422 -46.709 1.00 85.00 74 THR A CA 1
ATOM 521 C C . THR A 1 74 ? 3.056 -14.022 -45.425 1.00 85.00 74 THR A C 1
ATOM 523 O O . THR A 1 74 ? 2.337 -14.685 -44.681 1.00 85.00 74 THR A O 1
ATOM 526 N N . VAL A 1 75 ? 4.328 -13.744 -45.113 1.00 85.81 75 VAL A N 1
ATOM 527 C CA . VAL A 1 75 ? 4.954 -14.210 -43.860 1.00 85.81 75 VAL A CA 1
ATOM 528 C C . VAL A 1 75 ? 4.316 -13.535 -42.645 1.00 85.81 75 VAL A C 1
ATOM 530 O O . VAL A 1 75 ? 4.114 -14.182 -41.621 1.00 85.81 75 VAL A O 1
ATOM 533 N N . ARG A 1 76 ? 3.944 -12.253 -42.747 1.00 84.94 76 ARG A N 1
ATOM 534 C CA . ARG A 1 76 ? 3.238 -11.529 -41.681 1.00 84.94 76 ARG A CA 1
ATOM 535 C C . ARG A 1 76 ? 1.859 -12.112 -41.405 1.00 84.94 76 ARG A C 1
ATOM 537 O O . ARG A 1 76 ? 1.525 -12.290 -40.238 1.00 84.94 76 ARG A O 1
ATOM 544 N N . GLN A 1 77 ? 1.084 -12.419 -42.442 1.00 86.81 77 GLN A N 1
ATOM 545 C CA . GLN A 1 77 ? -0.214 -13.080 -42.280 1.00 86.81 77 GLN A CA 1
ATOM 546 C C . GLN A 1 77 ? -0.046 -14.456 -41.629 1.00 86.81 77 GLN A C 1
ATOM 548 O O . GLN A 1 77 ? -0.646 -14.705 -40.587 1.00 86.81 77 GLN A O 1
ATOM 553 N N . ALA A 1 78 ? 0.871 -15.282 -42.141 1.00 83.75 78 ALA A N 1
ATOM 554 C CA . ALA A 1 78 ? 1.157 -16.596 -41.567 1.00 83.75 78 ALA A CA 1
ATOM 555 C C . ALA A 1 78 ? 1.643 -16.522 -40.107 1.00 83.75 78 ALA A C 1
ATOM 557 O O . ALA A 1 78 ? 1.256 -17.348 -39.286 1.00 83.75 78 ALA A O 1
ATOM 558 N N . ALA A 1 79 ? 2.444 -15.510 -39.752 1.00 83.56 79 ALA A N 1
ATOM 559 C CA . ALA A 1 79 ? 2.894 -15.278 -38.380 1.00 83.56 79 ALA A CA 1
ATOM 560 C C . ALA A 1 79 ? 1.741 -14.929 -37.436 1.00 83.56 79 ALA A C 1
ATOM 562 O O . ALA A 1 79 ? 1.700 -15.426 -36.312 1.00 83.56 79 ALA A O 1
ATOM 563 N N . VAL A 1 80 ? 0.804 -14.090 -37.881 1.00 82.81 80 VAL A N 1
ATOM 564 C CA . VAL A 1 80 ? -0.388 -13.738 -37.099 1.00 82.81 80 VAL A CA 1
ATOM 565 C C . VAL A 1 80 ? -1.291 -14.955 -36.925 1.00 82.81 80 VAL A C 1
ATOM 567 O O . VAL A 1 80 ? -1.713 -15.229 -35.804 1.00 82.81 80 VAL A O 1
ATOM 570 N N . ASP A 1 81 ? -1.525 -15.722 -37.989 1.00 83.81 81 ASP A N 1
ATOM 571 C CA . ASP A 1 81 ? -2.345 -16.935 -37.938 1.00 83.81 81 ASP A CA 1
ATOM 572 C C . ASP A 1 81 ? -1.716 -18.004 -37.034 1.00 83.81 81 ASP A C 1
ATOM 574 O O . ASP A 1 81 ? -2.405 -18.637 -36.232 1.00 83.81 81 ASP A O 1
ATOM 578 N N . TYR A 1 82 ? -0.391 -18.165 -37.092 1.00 82.50 82 TYR A N 1
ATOM 579 C CA . TYR A 1 82 ? 0.341 -19.078 -36.219 1.00 82.50 82 TYR A CA 1
ATOM 580 C C . TYR A 1 82 ? 0.272 -18.646 -34.753 1.00 82.50 82 TYR A C 1
ATOM 582 O O . TYR A 1 82 ? 0.015 -19.481 -33.889 1.00 82.50 82 TYR A O 1
ATOM 590 N N . LEU A 1 83 ? 0.432 -17.351 -34.465 1.00 79.06 83 LEU A N 1
ATOM 591 C CA . LEU A 1 83 ? 0.263 -16.800 -33.118 1.00 79.06 83 LEU A CA 1
ATOM 592 C C . LEU A 1 83 ? -1.178 -16.926 -32.613 1.00 79.06 83 LEU A C 1
ATOM 594 O O . LEU A 1 83 ? -1.379 -17.107 -31.419 1.00 79.06 83 LEU A O 1
ATOM 598 N N . LEU A 1 84 ? -2.181 -16.863 -33.487 1.00 76.81 84 LEU A N 1
ATOM 599 C CA . LEU A 1 84 ? -3.578 -17.065 -33.107 1.00 76.81 84 LEU A CA 1
ATOM 600 C C . LEU A 1 84 ? -3.879 -18.543 -32.806 1.00 76.81 84 LEU A C 1
ATOM 602 O O . LEU A 1 84 ? -4.616 -18.843 -31.871 1.00 76.81 84 LEU A O 1
ATOM 606 N N . ALA A 1 85 ? -3.306 -19.461 -33.590 1.00 77.00 85 ALA A N 1
ATOM 607 C CA . ALA A 1 85 ? -3.541 -20.900 -33.471 1.00 77.00 85 ALA A CA 1
ATOM 608 C C . ALA A 1 85 ? -2.696 -21.579 -32.374 1.00 77.00 85 ALA A C 1
ATOM 610 O O . ALA A 1 85 ? -3.166 -22.514 -31.729 1.00 77.00 85 ALA A O 1
ATOM 611 N N . HIS A 1 86 ? -1.458 -21.119 -32.166 1.00 72.94 86 HIS A N 1
ATOM 612 C CA . HIS A 1 86 ? -0.477 -21.704 -31.237 1.00 72.94 86 HIS A CA 1
ATOM 613 C C . HIS A 1 86 ? -0.105 -20.772 -30.086 1.00 72.94 86 HIS A C 1
ATOM 615 O O . HIS A 1 86 ? 0.601 -21.184 -29.161 1.00 72.94 86 HIS A O 1
ATOM 621 N N . GLY A 1 87 ? -0.577 -19.525 -30.107 1.00 57.81 87 GLY A N 1
ATOM 622 C CA . GLY A 1 87 ? -0.535 -18.673 -28.937 1.00 57.81 87 GLY A CA 1
ATOM 623 C C . GLY A 1 87 ? -1.388 -19.312 -27.859 1.00 57.81 87 GLY A C 1
ATOM 624 O O . GLY A 1 87 ? -2.615 -19.220 -27.876 1.00 57.81 87 GLY A O 1
ATOM 625 N N . ALA A 1 88 ? -0.730 -19.936 -26.881 1.00 55.50 88 ALA A N 1
ATOM 626 C CA . ALA A 1 88 ? -1.324 -20.077 -25.564 1.00 55.50 88 ALA A CA 1
ATOM 627 C C . ALA A 1 88 ? -1.934 -18.718 -25.190 1.00 55.50 88 ALA A C 1
ATOM 629 O O . ALA A 1 88 ? -1.354 -17.692 -25.578 1.00 55.50 88 ALA A O 1
ATOM 630 N N . PRO A 1 89 ? -3.061 -18.675 -24.449 1.00 47.97 89 PRO A N 1
ATOM 631 C CA . PRO A 1 89 ? -3.534 -17.419 -23.907 1.00 47.97 89 PRO A CA 1
ATOM 632 C C . PRO A 1 89 ? -2.310 -16.747 -23.315 1.00 47.97 89 PRO A C 1
ATOM 634 O O . PRO A 1 89 ? -1.638 -17.341 -22.463 1.00 47.97 89 PRO A O 1
ATOM 637 N N . VAL A 1 90 ? -1.971 -15.548 -23.798 1.00 47.72 90 VAL A N 1
ATOM 638 C CA . VAL A 1 90 ? -1.179 -14.656 -22.971 1.00 47.72 90 VAL A CA 1
ATOM 639 C C . VAL A 1 90 ? -2.058 -14.576 -21.750 1.00 47.72 90 VAL A C 1
ATOM 641 O O . VAL A 1 90 ? -3.116 -13.946 -21.794 1.00 47.72 90 VAL A O 1
ATOM 644 N N . SER A 1 91 ? -1.722 -15.342 -20.710 1.00 38.47 91 SER A N 1
ATOM 645 C CA . SER A 1 91 ? -2.318 -15.120 -19.423 1.00 38.47 91 SER A CA 1
ATOM 646 C C . SER A 1 91 ? -1.882 -13.690 -19.185 1.00 38.47 91 SER A C 1
ATOM 648 O O . SER A 1 91 ? -0.722 -13.431 -18.852 1.00 38.47 91 SER A O 1
ATOM 650 N N . SER A 1 92 ? -2.781 -12.750 -19.466 1.00 39.81 92 SER A N 1
ATOM 651 C CA . SER A 1 92 ? -2.890 -11.553 -18.682 1.00 39.81 92 SER A CA 1
ATOM 652 C C . SER A 1 92 ? -2.941 -12.140 -17.293 1.00 39.81 92 SER A C 1
ATOM 654 O O . SER A 1 92 ? -3.951 -12.700 -16.863 1.00 39.81 92 SER A O 1
ATOM 656 N N . ARG A 1 93 ? -1.755 -12.248 -16.683 1.00 43.38 93 ARG A N 1
ATOM 657 C CA . ARG A 1 93 ? -1.663 -12.550 -15.282 1.00 43.38 93 ARG A CA 1
ATOM 658 C C . ARG A 1 93 ? -2.536 -11.450 -14.749 1.00 43.38 93 ARG A C 1
ATOM 660 O O . ARG A 1 93 ? -2.198 -10.277 -14.898 1.00 43.38 93 ARG A O 1
ATOM 667 N N . MET A 1 94 ? -3.673 -11.838 -14.201 1.00 40.94 94 MET A N 1
ATOM 668 C CA . MET A 1 94 ? -4.496 -10.992 -13.368 1.00 40.94 94 MET A CA 1
ATOM 669 C C . MET A 1 94 ? -3.712 -10.734 -12.072 1.00 40.94 94 MET A C 1
ATOM 671 O O . MET A 1 94 ? -4.194 -10.931 -10.970 1.00 40.94 94 MET A O 1
ATOM 675 N N . ASN A 1 95 ? -2.442 -10.356 -12.215 1.00 43.50 95 ASN A N 1
ATOM 676 C CA . ASN A 1 95 ? -1.781 -9.442 -11.346 1.00 43.50 95 ASN A CA 1
ATOM 677 C C . ASN A 1 95 ? -2.591 -8.170 -11.588 1.00 43.50 95 ASN A C 1
ATOM 679 O O . ASN A 1 95 ? -2.368 -7.460 -12.569 1.00 43.50 95 ASN A O 1
ATOM 683 N N . GLY A 1 96 ? -3.555 -7.899 -10.703 1.00 47.66 96 GLY A N 1
ATOM 684 C CA . GLY A 1 96 ? -3.816 -6.503 -10.377 1.00 47.66 96 GLY A CA 1
ATOM 685 C C . GLY A 1 96 ? -2.456 -5.831 -10.242 1.00 47.66 96 GLY A C 1
ATOM 686 O O . GLY A 1 96 ? -1.513 -6.489 -9.784 1.00 47.66 96 GLY A O 1
ATOM 687 N N . ASP A 1 97 ? -2.352 -4.624 -10.783 1.00 59.53 97 ASP A N 1
ATOM 688 C CA . ASP A 1 97 ? -1.136 -3.824 -10.888 1.00 59.53 97 ASP A CA 1
ATOM 689 C C . ASP A 1 97 ? -0.126 -4.201 -9.791 1.00 59.53 97 ASP A C 1
ATOM 691 O O . ASP A 1 97 ? -0.505 -4.330 -8.627 1.00 59.53 97 ASP A O 1
ATOM 695 N N . GLU A 1 98 ? 1.143 -4.470 -10.102 1.00 64.06 98 GLU A N 1
ATOM 696 C CA . GLU A 1 98 ? 2.091 -4.956 -9.079 1.00 64.06 98 GLU A CA 1
ATOM 697 C C . GLU A 1 98 ? 2.142 -4.012 -7.855 1.00 64.06 98 GLU A C 1
ATOM 699 O O . GLU A 1 98 ? 2.315 -4.452 -6.714 1.00 64.06 98 GLU A O 1
ATOM 704 N N . GLY A 1 99 ? 1.841 -2.727 -8.087 1.00 66.88 99 GLY A N 1
ATOM 705 C CA . GLY A 1 99 ? 1.565 -1.726 -7.058 1.00 66.88 99 GLY A CA 1
ATOM 706 C C . GLY A 1 99 ? 0.315 -1.982 -6.200 1.00 66.88 99 GLY A C 1
ATOM 707 O O . GLY A 1 99 ? 0.370 -1.772 -4.991 1.00 66.88 99 GLY A O 1
ATOM 708 N N . ASP A 1 100 ? -0.789 -2.471 -6.756 1.00 77.88 100 ASP A N 1
ATOM 709 C CA . ASP A 1 100 ? -2.001 -2.831 -6.011 1.00 77.88 100 ASP A CA 1
ATOM 710 C C . ASP A 1 100 ? -1.796 -4.062 -5.121 1.00 77.88 100 ASP A C 1
ATOM 712 O O . ASP A 1 100 ? -2.246 -4.053 -3.973 1.00 77.88 100 ASP A O 1
ATOM 716 N N . ASN A 1 101 ? -1.045 -5.075 -5.574 1.00 85.50 101 ASN A N 1
ATOM 717 C CA . ASN A 1 101 ? -0.679 -6.207 -4.708 1.00 85.50 101 ASN A CA 1
ATOM 718 C C . ASN A 1 101 ? 0.180 -5.743 -3.524 1.00 85.50 101 ASN A C 1
ATOM 720 O O . ASN A 1 101 ? -0.052 -6.151 -2.385 1.00 85.50 101 ASN A O 1
ATOM 724 N N . PHE A 1 102 ? 1.141 -4.846 -3.779 1.00 90.38 102 PHE A N 1
ATOM 725 C CA . PHE A 1 102 ? 1.961 -4.241 -2.731 1.00 90.38 102 PHE A CA 1
ATOM 726 C C . PHE A 1 102 ? 1.114 -3.437 -1.738 1.00 90.38 102 PHE A C 1
ATOM 728 O O . PHE A 1 102 ? 1.245 -3.625 -0.530 1.00 90.38 102 PHE A O 1
ATOM 735 N N . ARG A 1 103 ? 0.206 -2.580 -2.224 1.00 90.56 103 ARG A N 1
ATOM 736 C CA . ARG A 1 103 ? -0.682 -1.775 -1.370 1.00 90.56 103 ARG A CA 1
ATOM 737 C C . ARG A 1 103 ? -1.557 -2.655 -0.486 1.00 90.56 103 ARG A C 1
ATOM 739 O O . ARG A 1 103 ? -1.644 -2.404 0.712 1.00 90.56 103 ARG A O 1
ATOM 746 N N . GLN A 1 104 ? -2.177 -3.691 -1.052 1.00 91.62 104 GLN A N 1
ATOM 747 C CA . GLN A 1 104 ? -3.011 -4.623 -0.289 1.00 91.62 104 GLN A CA 1
ATOM 748 C C . GLN A 1 104 ? -2.205 -5.327 0.803 1.00 91.62 104 GLN A C 1
ATOM 750 O O . GLN A 1 104 ? -2.609 -5.323 1.965 1.00 91.62 104 GLN A O 1
ATOM 755 N N . ALA A 1 105 ? -1.030 -5.850 0.459 1.00 93.75 105 ALA A N 1
ATOM 756 C CA . ALA A 1 105 ? -0.183 -6.531 1.423 1.00 93.75 105 ALA A CA 1
ATOM 757 C C . ALA A 1 105 ? 0.396 -5.575 2.485 1.00 93.75 105 ALA A C 1
ATOM 759 O O . ALA A 1 105 ? 0.520 -5.973 3.641 1.00 93.75 105 ALA A O 1
ATOM 760 N N . ALA A 1 106 ? 0.667 -4.309 2.157 1.00 94.50 106 ALA A N 1
ATOM 761 C CA . ALA A 1 106 ? 1.080 -3.298 3.130 1.00 94.50 106 ALA A CA 1
ATOM 762 C C . ALA A 1 106 ? -0.050 -2.935 4.109 1.00 94.50 106 ALA A C 1
ATOM 764 O O . ALA A 1 106 ? 0.185 -2.824 5.312 1.00 94.50 106 ALA A O 1
ATOM 765 N N . VAL A 1 107 ? -1.287 -2.798 3.617 1.00 94.75 107 VAL A N 1
ATOM 766 C CA . VAL A 1 107 ? -2.472 -2.580 4.464 1.00 94.75 107 VAL A CA 1
ATOM 767 C C . VAL A 1 107 ? -2.658 -3.746 5.434 1.00 94.75 107 VAL A C 1
ATOM 769 O O . VAL A 1 107 ? -2.814 -3.534 6.638 1.00 94.75 107 VAL A O 1
ATOM 772 N N . ASP A 1 108 ? -2.613 -4.976 4.925 1.00 94.31 108 ASP A N 1
ATOM 773 C CA . ASP A 1 108 ? -2.803 -6.174 5.739 1.00 94.31 108 ASP A CA 1
ATOM 774 C C . ASP A 1 108 ? -1.660 -6.345 6.750 1.00 94.31 108 ASP A C 1
ATOM 776 O O . ASP A 1 108 ? -1.912 -6.670 7.908 1.00 94.31 108 ASP A O 1
ATOM 780 N N . ALA A 1 109 ? -0.418 -6.025 6.373 1.00 94.75 109 ALA A N 1
ATOM 781 C CA . ALA A 1 109 ? 0.725 -6.002 7.283 1.00 94.75 109 ALA A CA 1
ATOM 782 C C . ALA A 1 109 ? 0.518 -5.039 8.465 1.00 94.75 109 ALA A C 1
ATOM 784 O O . ALA A 1 109 ? 0.818 -5.387 9.611 1.00 94.75 109 ALA A O 1
ATOM 785 N N . MET A 1 110 ? -0.019 -3.838 8.212 1.00 94.06 110 MET A N 1
ATOM 786 C CA . MET A 1 110 ? -0.312 -2.862 9.268 1.00 94.06 110 MET A CA 1
ATOM 787 C C . MET A 1 110 ? -1.413 -3.351 10.213 1.00 94.06 110 MET A C 1
ATOM 789 O O . MET A 1 110 ? -1.278 -3.208 11.428 1.00 94.06 110 MET A O 1
ATOM 793 N N . LEU A 1 111 ? -2.470 -3.963 9.678 1.00 92.75 111 LEU A N 1
ATOM 794 C CA . LEU A 1 111 ? -3.548 -4.545 10.481 1.00 92.75 111 LEU A CA 1
ATOM 795 C C . LEU A 1 111 ? -3.040 -5.700 11.348 1.00 92.75 111 LEU A C 1
ATOM 797 O O . LEU A 1 111 ? -3.242 -5.705 12.561 1.00 92.75 111 LEU A O 1
ATOM 801 N N . LEU A 1 112 ? -2.297 -6.628 10.751 1.00 92.94 112 LEU A N 1
ATOM 802 C CA . LEU A 1 112 ? -1.682 -7.747 11.458 1.00 92.94 112 LEU A CA 1
ATOM 803 C C . LEU A 1 112 ? -0.729 -7.278 12.567 1.00 92.94 112 LEU A C 1
ATOM 805 O O . LEU A 1 112 ? -0.674 -7.881 13.639 1.00 92.94 112 LEU A O 1
ATOM 809 N N . ARG A 1 113 ? 0.006 -6.181 12.340 1.00 91.38 113 ARG A N 1
ATOM 810 C CA . ARG A 1 113 ? 0.850 -5.545 13.361 1.00 91.38 113 ARG A CA 1
ATOM 811 C C . ARG A 1 113 ? 0.034 -4.897 14.481 1.00 91.38 113 ARG A C 1
ATOM 813 O O . ARG A 1 113 ? 0.474 -4.917 15.626 1.00 91.38 113 ARG A O 1
ATOM 820 N N . ALA A 1 114 ? -1.133 -4.341 14.167 1.00 88.94 114 ALA A N 1
ATOM 821 C CA . ALA A 1 114 ? -2.062 -3.777 15.144 1.00 88.94 114 ALA A CA 1
ATOM 822 C C . ALA A 1 114 ? -2.829 -4.847 15.950 1.00 88.94 114 ALA A C 1
ATOM 824 O O . ALA A 1 114 ? -3.613 -4.498 16.827 1.00 88.94 114 ALA A O 1
ATOM 825 N N . GLY A 1 115 ? -2.610 -6.139 15.673 1.00 87.38 115 GLY A N 1
ATOM 826 C CA . GLY A 1 115 ? -3.296 -7.248 16.341 1.00 87.38 115 GLY A CA 1
ATOM 827 C C . GLY A 1 115 ? -4.679 -7.559 15.767 1.00 87.38 115 GLY A C 1
ATOM 828 O O . GLY A 1 115 ? -5.399 -8.378 16.331 1.00 87.38 115 GLY A O 1
ATOM 829 N N . ALA A 1 116 ? -5.045 -6.941 14.643 1.00 87.31 116 ALA A N 1
ATOM 830 C CA . ALA A 1 116 ? -6.282 -7.244 13.942 1.00 87.31 116 ALA A CA 1
ATOM 831 C C . ALA A 1 116 ? -6.220 -8.633 13.286 1.00 87.31 116 ALA A C 1
ATOM 833 O O . ALA A 1 116 ? -5.243 -8.993 12.625 1.00 87.31 116 ALA A O 1
ATOM 834 N N . ASN A 1 117 ? -7.300 -9.402 13.429 1.00 85.81 117 ASN A N 1
ATOM 835 C CA . ASN A 1 117 ? -7.471 -10.671 12.731 1.00 85.81 117 ASN A CA 1
ATOM 836 C C . ASN A 1 117 ? -7.821 -10.455 11.245 1.00 85.81 117 ASN A C 1
ATOM 838 O O . ASN A 1 117 ? -8.986 -10.262 10.894 1.00 85.81 117 ASN A O 1
ATOM 842 N N . VAL A 1 118 ? -6.815 -10.488 10.368 1.00 87.19 118 VAL A N 1
ATOM 843 C CA . VAL A 1 118 ? -7.003 -10.365 8.914 1.00 87.19 118 VAL A CA 1
ATOM 844 C C . VAL A 1 118 ? -7.263 -11.741 8.302 1.00 87.19 118 VAL A C 1
ATOM 846 O O . VAL A 1 118 ? -6.410 -12.625 8.347 1.00 87.19 118 VAL A O 1
ATOM 849 N N . GLN A 1 119 ? -8.439 -11.916 7.699 1.00 84.88 119 GLN A N 1
ATOM 850 C CA . GLN A 1 119 ? -8.794 -13.139 6.978 1.00 84.88 119 GLN A CA 1
ATOM 851 C C . GLN A 1 119 ? -8.099 -13.172 5.614 1.00 84.88 119 GLN A C 1
ATOM 853 O O . GLN A 1 119 ? -8.276 -12.250 4.824 1.00 84.88 119 GLN A O 1
ATOM 858 N N . ASN A 1 120 ? -7.356 -14.247 5.332 1.00 87.44 120 ASN A N 1
ATOM 859 C CA . ASN A 1 120 ? -6.573 -14.434 4.101 1.00 87.44 120 ASN A CA 1
ATOM 860 C C . ASN A 1 120 ? -5.674 -13.227 3.756 1.00 87.44 120 ASN A C 1
ATOM 862 O O . ASN A 1 120 ? -5.941 -12.541 2.767 1.00 87.44 120 ASN A O 1
ATOM 866 N N . PRO A 1 121 ? -4.612 -12.960 4.540 1.00 89.25 121 PRO A N 1
ATOM 867 C CA . PRO A 1 121 ? -3.700 -11.857 4.256 1.00 89.25 121 PRO A CA 1
ATOM 868 C C . PRO A 1 121 ? -3.117 -11.937 2.843 1.00 89.25 121 PRO A C 1
ATOM 870 O O . PRO A 1 121 ? -2.765 -13.023 2.367 1.00 89.25 121 PRO A O 1
ATOM 873 N N . ALA A 1 122 ? -2.972 -10.788 2.184 1.00 90.44 122 ALA A N 1
ATOM 874 C CA . ALA A 1 122 ? -2.338 -10.728 0.875 1.00 90.44 122 ALA A CA 1
ATOM 875 C C . ALA A 1 122 ? -0.886 -11.252 0.906 1.00 90.44 122 ALA A C 1
ATOM 877 O O . ALA A 1 122 ? -0.168 -11.179 1.911 1.00 90.44 122 ALA A O 1
ATOM 878 N N . LYS A 1 123 ? -0.430 -11.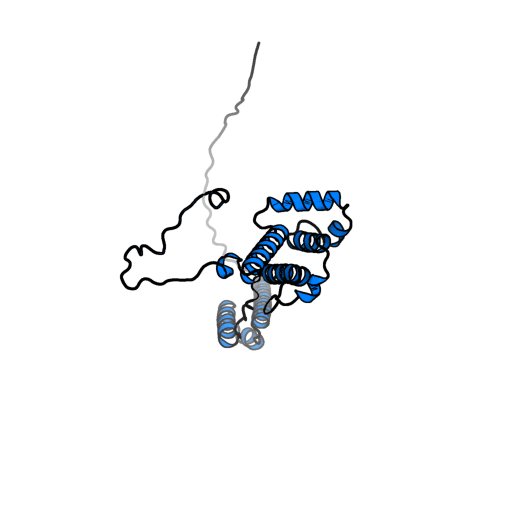795 -0.229 1.00 86.50 123 LYS A N 1
ATOM 879 C CA . LYS A 1 123 ? 0.914 -12.373 -0.360 1.00 86.50 123 LYS A CA 1
ATOM 880 C C . LYS A 1 123 ? 1.980 -11.304 -0.080 1.00 86.50 123 LYS A C 1
ATOM 882 O O . LYS A 1 123 ? 1.980 -10.257 -0.716 1.00 86.50 123 LYS A O 1
ATOM 887 N N . GLY A 1 124 ? 2.888 -11.582 0.856 1.00 86.06 124 GLY A N 1
ATOM 888 C CA . GLY A 1 124 ? 3.932 -10.642 1.294 1.00 86.06 124 GLY A CA 1
ATOM 889 C C . GLY A 1 124 ? 3.550 -9.768 2.497 1.00 86.06 124 GLY A C 1
ATOM 890 O O . GLY A 1 124 ? 4.406 -9.056 3.014 1.00 86.06 124 GLY A O 1
ATOM 891 N N . ALA A 1 125 ? 2.310 -9.847 3.003 1.00 91.25 125 ALA A N 1
ATOM 892 C CA . ALA A 1 125 ? 1.899 -9.101 4.197 1.00 91.25 125 ALA A CA 1
ATOM 893 C C . ALA A 1 125 ? 2.715 -9.492 5.442 1.00 91.25 125 ALA A C 1
ATOM 895 O O . ALA A 1 125 ? 3.088 -8.633 6.237 1.00 91.25 125 ALA A O 1
ATOM 896 N N . GLU A 1 126 ? 3.053 -10.775 5.593 1.00 89.56 126 GLU A N 1
ATOM 897 C CA . GLU A 1 126 ? 3.884 -11.246 6.711 1.00 89.56 126 GLU A CA 1
ATOM 898 C C . GLU A 1 126 ? 5.313 -10.697 6.666 1.00 89.56 126 GLU A C 1
ATOM 900 O O . GLU A 1 126 ? 5.867 -10.320 7.696 1.00 89.56 126 GLU A O 1
ATOM 905 N N . GLU A 1 127 ? 5.895 -10.588 5.473 1.00 89.00 127 GLU A N 1
ATOM 906 C CA . GLU A 1 127 ? 7.231 -10.016 5.283 1.00 89.00 127 GLU A CA 1
ATOM 907 C C . GLU A 1 127 ? 7.222 -8.512 5.596 1.00 89.00 127 GLU A C 1
ATOM 909 O O . GLU A 1 127 ? 8.091 -8.005 6.308 1.00 89.00 127 GLU A O 1
ATOM 914 N N . MET A 1 128 ? 6.184 -7.804 5.140 1.00 90.75 128 MET A N 1
ATOM 915 C CA . MET A 1 128 ? 6.010 -6.371 5.387 1.00 90.75 128 MET A CA 1
ATOM 916 C C . MET A 1 128 ? 5.579 -6.034 6.817 1.00 90.75 128 MET A C 1
ATOM 918 O O . MET A 1 128 ? 5.731 -4.889 7.243 1.00 90.75 128 MET A O 1
ATOM 922 N N . ARG A 1 129 ? 5.105 -7.008 7.606 1.00 89.88 129 ARG A N 1
ATOM 923 C CA . ARG A 1 129 ? 4.769 -6.817 9.030 1.00 89.88 129 ARG A CA 1
ATOM 924 C C . ARG A 1 129 ? 5.971 -6.295 9.830 1.00 89.88 129 ARG A C 1
ATOM 926 O O . ARG A 1 129 ? 5.795 -5.557 10.801 1.00 89.88 129 ARG A O 1
ATOM 933 N N . GLY A 1 130 ? 7.187 -6.657 9.411 1.00 88.81 130 GLY A N 1
ATOM 934 C CA . GLY A 1 130 ? 8.443 -6.219 10.021 1.00 88.81 130 GLY A CA 1
ATOM 935 C C . GLY A 1 130 ? 8.873 -4.792 9.666 1.00 88.81 130 GLY A C 1
ATOM 936 O O . GLY A 1 130 ? 9.790 -4.269 10.297 1.00 88.81 130 GLY A O 1
ATOM 937 N N . TYR A 1 131 ? 8.238 -4.139 8.687 1.00 90.75 131 TYR A N 1
ATOM 938 C CA . TYR A 1 131 ? 8.662 -2.812 8.241 1.00 90.75 131 TYR A CA 1
ATOM 939 C C . TYR A 1 131 ? 8.352 -1.747 9.293 1.00 90.75 131 TYR A C 1
ATOM 941 O O . TYR A 1 131 ? 7.292 -1.729 9.930 1.00 90.75 131 TYR A O 1
ATOM 949 N N . SER A 1 132 ? 9.280 -0.807 9.476 1.00 91.25 132 SER A N 1
ATOM 950 C CA . SER A 1 132 ? 8.951 0.430 10.176 1.00 91.25 132 SER A CA 1
ATOM 951 C C . SER A 1 132 ? 8.057 1.300 9.285 1.00 91.25 132 SER A C 1
ATOM 953 O O . SER A 1 132 ? 8.087 1.190 8.060 1.00 91.25 132 SER A O 1
ATOM 955 N N . LEU A 1 133 ? 7.267 2.201 9.880 1.00 90.44 133 LEU A N 1
ATOM 956 C CA . LEU A 1 133 ? 6.448 3.137 9.096 1.00 90.44 133 LEU A CA 1
ATOM 957 C C . LEU A 1 133 ? 7.318 4.006 8.170 1.00 90.44 133 LEU A C 1
ATOM 959 O O . LEU A 1 133 ? 6.902 4.353 7.069 1.00 90.44 133 LEU A O 1
ATOM 963 N N . ARG A 1 134 ? 8.549 4.304 8.609 1.00 92.25 134 ARG A N 1
ATOM 964 C CA . ARG A 1 134 ? 9.567 4.991 7.813 1.00 92.25 134 ARG A CA 1
ATOM 965 C C . ARG A 1 134 ? 9.944 4.175 6.579 1.00 92.25 134 ARG A C 1
ATOM 967 O O . ARG A 1 134 ? 9.940 4.719 5.482 1.00 92.25 134 ARG A O 1
ATOM 974 N N . ASP A 1 135 ? 10.266 2.898 6.757 1.00 92.12 135 ASP A N 1
ATOM 975 C CA . ASP A 1 135 ? 10.691 2.034 5.650 1.00 92.12 135 ASP A CA 1
ATOM 976 C C . ASP A 1 135 ? 9.542 1.800 4.672 1.00 92.12 135 ASP A C 1
ATOM 978 O O . ASP A 1 135 ? 9.748 1.855 3.465 1.00 92.12 135 ASP A O 1
ATOM 982 N N . LEU A 1 136 ? 8.313 1.659 5.178 1.00 92.06 136 LEU A N 1
ATOM 983 C CA . LEU A 1 136 ? 7.125 1.580 4.333 1.00 92.06 136 LEU A CA 1
ATOM 984 C C . LEU A 1 136 ? 6.934 2.856 3.497 1.00 92.06 136 LEU A C 1
ATOM 986 O O . LEU A 1 136 ? 6.646 2.769 2.305 1.00 92.06 136 LEU A O 1
ATOM 990 N N . ALA A 1 137 ? 7.129 4.037 4.094 1.00 91.56 137 ALA A N 1
ATOM 991 C CA . ALA A 1 137 ? 7.074 5.304 3.369 1.00 91.56 137 ALA A CA 1
ATOM 992 C C . ALA A 1 137 ? 8.172 5.395 2.298 1.00 91.56 137 ALA A C 1
ATOM 994 O O . ALA A 1 137 ? 7.897 5.815 1.177 1.00 91.56 137 ALA A O 1
ATOM 995 N N . ILE A 1 138 ? 9.396 4.964 2.620 1.00 92.81 138 ILE A N 1
ATOM 996 C CA . ILE A 1 138 ? 10.522 4.918 1.678 1.00 92.81 138 ILE A CA 1
ATOM 997 C C . ILE A 1 138 ? 10.217 3.987 0.505 1.00 92.81 138 ILE A C 1
ATOM 999 O O . ILE A 1 138 ? 10.419 4.380 -0.638 1.00 92.81 138 ILE A O 1
ATOM 1003 N N . GLU A 1 139 ? 9.697 2.789 0.768 1.00 91.44 139 GLU A N 1
ATOM 1004 C CA . GLU A 1 139 ? 9.313 1.823 -0.265 1.00 91.44 139 GLU A CA 1
ATOM 1005 C C . GLU A 1 139 ? 8.217 2.370 -1.186 1.00 91.44 139 GLU A C 1
ATOM 1007 O O . GLU A 1 139 ? 8.289 2.197 -2.403 1.00 91.44 139 GLU A O 1
ATOM 1012 N N . CYS A 1 140 ? 7.225 3.074 -0.634 1.00 91.44 140 CYS A N 1
ATOM 1013 C CA . CYS A 1 140 ? 6.194 3.733 -1.434 1.00 91.44 140 CYS A CA 1
ATOM 1014 C C . CYS A 1 140 ? 6.780 4.861 -2.292 1.00 91.44 140 CYS A C 1
ATOM 1016 O O . CYS A 1 140 ? 6.541 4.903 -3.491 1.00 91.44 140 CYS A O 1
ATOM 1018 N N . MET A 1 141 ? 7.591 5.745 -1.704 1.00 90.50 141 MET A N 1
ATOM 1019 C CA . MET A 1 141 ? 8.214 6.862 -2.425 1.00 90.50 141 MET A CA 1
ATOM 1020 C C . MET A 1 141 ? 9.194 6.390 -3.506 1.00 90.50 141 MET A C 1
ATOM 1022 O O . MET A 1 141 ? 9.278 7.001 -4.570 1.00 90.50 141 MET A O 1
ATOM 1026 N N . ALA A 1 142 ? 9.916 5.295 -3.256 1.00 91.25 142 ALA A N 1
ATOM 1027 C CA . ALA A 1 142 ? 10.803 4.686 -4.238 1.00 91.25 142 ALA A CA 1
ATOM 1028 C C . ALA A 1 142 ? 10.019 4.097 -5.420 1.00 91.25 142 ALA A C 1
ATOM 1030 O O . ALA A 1 142 ? 10.410 4.292 -6.570 1.00 91.25 142 ALA A O 1
ATOM 1031 N N . ARG A 1 143 ? 8.889 3.428 -5.148 1.00 87.12 143 ARG A N 1
ATOM 1032 C CA . ARG A 1 143 ? 7.973 2.910 -6.179 1.00 87.12 143 ARG A CA 1
ATOM 1033 C C . ARG A 1 143 ? 7.296 4.021 -6.980 1.00 87.12 143 ARG A C 1
ATOM 1035 O O . ARG A 1 143 ? 7.161 3.888 -8.191 1.00 87.12 143 ARG A O 1
ATOM 1042 N N . ASP A 1 144 ? 6.946 5.123 -6.324 1.00 85.81 144 ASP A N 1
ATOM 1043 C CA . ASP A 1 144 ? 6.332 6.301 -6.947 1.00 85.81 144 ASP A CA 1
ATOM 1044 C C . ASP A 1 144 ? 7.361 7.167 -7.719 1.00 85.81 144 ASP A C 1
ATOM 1046 O O . ASP A 1 144 ? 7.014 8.205 -8.280 1.00 85.81 144 ASP A O 1
ATOM 1050 N N . GLY A 1 145 ? 8.637 6.756 -7.767 1.00 85.31 145 GLY A N 1
ATOM 1051 C CA . GLY A 1 145 ? 9.684 7.405 -8.563 1.00 85.31 145 GLY A CA 1
ATOM 1052 C C . GLY A 1 145 ? 10.230 8.711 -7.977 1.00 85.31 145 GLY A C 1
ATOM 1053 O O . GLY A 1 145 ? 10.943 9.441 -8.662 1.00 85.31 145 GLY A O 1
ATOM 1054 N N . VAL A 1 146 ? 9.933 9.009 -6.710 1.00 85.06 146 VAL A N 1
ATOM 1055 C CA . VAL A 1 146 ? 10.380 10.229 -6.006 1.00 85.06 146 VAL A CA 1
ATOM 1056 C C . VAL A 1 146 ? 11.899 10.237 -5.809 1.00 85.06 146 VAL A C 1
ATOM 1058 O O . VAL A 1 146 ? 12.538 11.286 -5.783 1.00 85.06 146 VAL A O 1
ATOM 1061 N N . GLY A 1 147 ? 12.492 9.052 -5.690 1.00 85.75 147 GLY A N 1
ATOM 1062 C CA . GLY A 1 147 ? 13.927 8.849 -5.571 1.00 85.75 147 GLY A CA 1
ATOM 1063 C C . GLY A 1 147 ? 14.270 7.365 -5.539 1.00 85.75 147 GLY A C 1
ATOM 1064 O O . GLY A 1 147 ? 13.394 6.507 -5.526 1.00 85.75 147 GLY A O 1
ATOM 1065 N N . THR A 1 148 ? 15.559 7.039 -5.505 1.00 89.69 148 THR A N 1
ATOM 1066 C CA . THR A 1 148 ? 15.988 5.651 -5.297 1.00 89.69 148 THR A CA 1
ATOM 1067 C C . THR A 1 148 ? 15.888 5.277 -3.819 1.00 89.69 148 THR A C 1
ATOM 1069 O O . THR A 1 148 ? 16.135 6.114 -2.945 1.00 89.69 148 THR A O 1
ATOM 1072 N N . THR A 1 149 ? 15.609 4.005 -3.517 1.00 87.94 149 THR A N 1
ATOM 1073 C CA . THR A 1 149 ? 15.546 3.487 -2.137 1.00 87.94 149 THR A CA 1
ATOM 1074 C C . THR A 1 149 ? 16.800 3.854 -1.339 1.00 87.94 149 THR A C 1
ATOM 1076 O O . THR A 1 149 ? 16.715 4.336 -0.213 1.00 87.94 149 THR A O 1
ATOM 1079 N N . THR A 1 150 ? 17.987 3.725 -1.944 1.00 89.38 150 THR A N 1
ATOM 1080 C CA . THR A 1 150 ? 19.260 4.091 -1.304 1.00 89.38 150 THR A CA 1
ATOM 1081 C C . THR A 1 150 ? 19.360 5.583 -0.979 1.00 89.38 150 THR A C 1
ATOM 1083 O O . THR A 1 150 ? 19.907 5.934 0.065 1.00 89.38 150 THR A O 1
ATOM 1086 N N . SER A 1 151 ? 18.853 6.466 -1.846 1.00 89.94 151 SER A N 1
ATOM 1087 C CA . SER A 1 151 ? 18.866 7.911 -1.587 1.00 89.94 151 SER A CA 1
ATOM 1088 C C . SER A 1 151 ? 17.932 8.269 -0.435 1.00 89.94 151 SER A C 1
ATOM 1090 O O . SER A 1 151 ? 18.330 8.987 0.478 1.00 89.94 151 SER A O 1
ATOM 1092 N N . LEU A 1 152 ? 16.718 7.716 -0.440 1.00 89.75 152 LEU A N 1
ATOM 1093 C CA . LEU A 1 152 ? 15.700 7.985 0.577 1.00 89.75 152 LEU A CA 1
ATOM 1094 C C . LEU A 1 152 ? 16.103 7.431 1.956 1.00 89.75 152 LEU A C 1
ATOM 1096 O O . LEU A 1 152 ? 15.871 8.069 2.982 1.00 89.75 152 LEU A O 1
ATOM 1100 N N . LEU A 1 153 ? 16.789 6.283 1.999 1.00 91.50 153 LEU A N 1
ATOM 1101 C CA . LEU A 1 153 ? 17.341 5.724 3.241 1.00 91.50 153 LEU A CA 1
ATOM 1102 C C . LEU A 1 153 ? 18.406 6.623 3.882 1.00 91.50 153 LEU A C 1
ATOM 1104 O O . LEU A 1 153 ? 18.524 6.647 5.107 1.00 91.50 153 LEU A O 1
ATOM 1108 N N . ARG A 1 154 ? 19.167 7.371 3.074 1.00 90.94 154 ARG A N 1
ATOM 1109 C CA . ARG A 1 154 ? 20.230 8.279 3.540 1.00 90.94 154 ARG A CA 1
ATOM 1110 C C . ARG A 1 154 ? 19.720 9.655 3.966 1.00 90.94 154 ARG A C 1
ATOM 1112 O O . ARG A 1 154 ? 20.487 10.407 4.561 1.00 90.94 154 ARG A O 1
ATOM 1119 N N . MET A 1 155 ? 18.462 9.987 3.677 1.00 90.31 155 MET A N 1
ATOM 1120 C CA . MET A 1 155 ? 17.872 11.258 4.092 1.00 90.31 155 MET A CA 1
ATOM 1121 C C . MET A 1 155 ? 17.716 11.344 5.613 1.00 90.31 155 MET A C 1
ATOM 1123 O O . MET A 1 155 ? 17.505 10.339 6.314 1.00 90.31 155 MET A O 1
ATOM 1127 N N . SER A 1 156 ? 17.793 12.575 6.125 1.00 92.88 156 SER A N 1
ATOM 1128 C CA . SER A 1 156 ? 17.446 12.859 7.513 1.00 92.88 156 SER A CA 1
ATOM 1129 C C . SER A 1 156 ? 15.966 12.535 7.766 1.00 92.88 156 SER A C 1
ATOM 1131 O O . SER A 1 156 ? 15.164 12.412 6.837 1.00 92.88 156 SER A O 1
ATOM 1133 N N . LYS A 1 157 ? 15.589 12.348 9.036 1.00 89.56 157 LYS A N 1
ATOM 1134 C CA 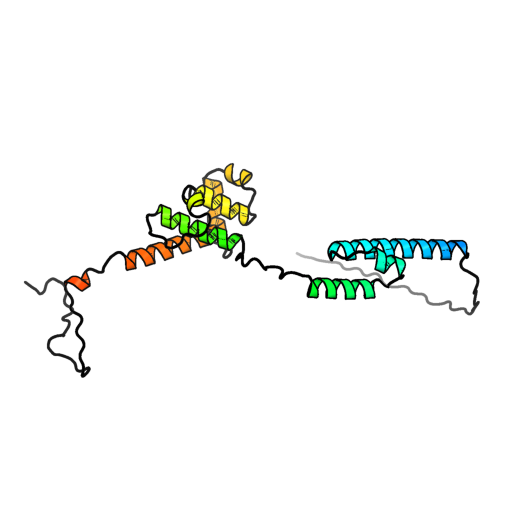. LYS A 1 157 ? 14.183 12.089 9.393 1.00 89.56 157 LYS A CA 1
ATOM 1135 C C . LYS A 1 157 ? 13.281 13.262 8.999 1.00 89.56 157 LYS A C 1
ATOM 1137 O O . LYS A 1 157 ? 12.170 13.017 8.543 1.00 89.56 157 LYS A O 1
ATOM 1142 N N . ASP A 1 158 ? 13.781 14.486 9.142 1.00 92.50 158 ASP A N 1
AT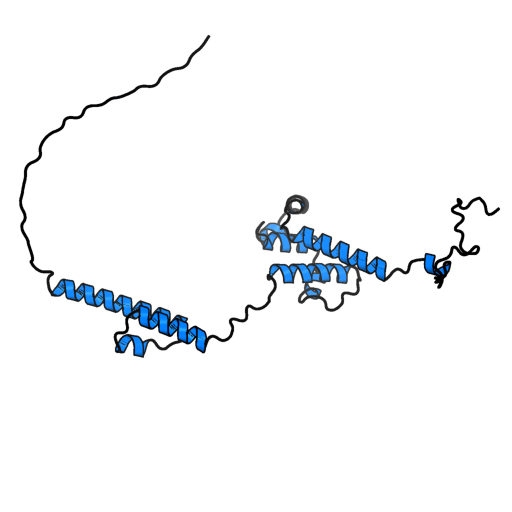OM 1143 C CA . ASP A 1 158 ? 13.023 15.705 8.868 1.00 92.50 158 ASP A CA 1
ATOM 1144 C C . ASP A 1 158 ? 12.808 15.893 7.363 1.00 92.50 158 ASP A C 1
ATOM 1146 O O . ASP A 1 158 ? 11.690 16.159 6.932 1.00 92.50 158 ASP A O 1
ATOM 1150 N N . ASP A 1 159 ? 13.838 15.650 6.545 1.00 91.12 159 ASP A N 1
ATOM 1151 C CA . ASP A 1 159 ? 13.716 15.729 5.082 1.00 91.12 159 ASP A CA 1
ATOM 1152 C C . ASP A 1 159 ? 12.744 14.678 4.545 1.00 91.12 159 ASP A C 1
ATOM 1154 O O . ASP A 1 159 ? 11.881 14.975 3.719 1.00 91.12 159 ASP A O 1
ATOM 1158 N N . LEU A 1 160 ? 12.840 13.449 5.059 1.00 90.81 160 LEU A N 1
ATOM 1159 C CA . LEU A 1 160 ? 11.938 12.370 4.673 1.00 90.81 160 LEU A CA 1
ATOM 1160 C C . LEU A 1 160 ? 10.488 12.672 5.077 1.00 90.81 160 LEU A C 1
ATOM 1162 O O . LEU A 1 160 ? 9.560 12.369 4.331 1.00 90.81 160 LEU A O 1
ATOM 1166 N N . TRP A 1 161 ? 10.289 13.270 6.253 1.00 89.31 161 TRP A N 1
ATOM 1167 C CA . TRP A 1 161 ? 8.971 13.690 6.718 1.00 89.31 161 TRP A CA 1
ATOM 1168 C C . TRP A 1 161 ? 8.385 14.807 5.853 1.00 89.31 161 TRP A C 1
ATOM 1170 O O . TRP A 1 161 ? 7.205 14.753 5.507 1.00 89.31 161 TRP A O 1
ATOM 1180 N N . ASN A 1 162 ? 9.202 15.783 5.457 1.00 90.88 162 ASN A N 1
ATOM 1181 C CA . ASN A 1 162 ? 8.784 16.849 4.550 1.00 90.88 162 ASN A CA 1
ATOM 1182 C C . ASN A 1 162 ? 8.358 16.287 3.187 1.00 90.88 162 ASN A C 1
ATOM 1184 O O . ASN A 1 162 ? 7.315 16.679 2.660 1.00 90.88 162 ASN A O 1
ATOM 1188 N N . GLU A 1 163 ? 9.106 15.320 2.649 1.00 88.25 163 GLU A N 1
ATOM 1189 C CA . GLU A 1 163 ? 8.739 14.662 1.394 1.00 88.25 163 GLU A CA 1
ATOM 1190 C C . GLU A 1 163 ? 7.443 13.852 1.543 1.00 88.25 163 GLU A C 1
ATOM 1192 O O . GLU A 1 163 ? 6.538 13.978 0.718 1.00 88.25 163 GLU A O 1
ATOM 1197 N N . ALA A 1 164 ? 7.283 13.102 2.637 1.00 86.69 164 ALA A N 1
ATOM 1198 C CA . ALA A 1 164 ? 6.047 12.373 2.925 1.00 86.69 164 ALA A CA 1
ATOM 1199 C C . ALA A 1 164 ? 4.830 13.310 3.068 1.00 86.69 164 ALA A C 1
ATOM 1201 O O . ALA A 1 164 ? 3.760 13.014 2.532 1.00 86.69 164 ALA A O 1
ATOM 1202 N N . CYS A 1 165 ? 4.989 14.463 3.729 1.00 88.50 165 CYS A N 1
ATOM 1203 C CA . CYS A 1 165 ? 3.948 15.491 3.816 1.00 88.50 165 CYS A CA 1
ATOM 1204 C C . CYS A 1 165 ? 3.543 15.997 2.428 1.00 88.50 165 CYS A C 1
ATOM 1206 O O . CYS A 1 165 ? 2.356 16.156 2.150 1.00 88.50 165 CYS A O 1
ATOM 1208 N N . ARG A 1 166 ? 4.514 16.210 1.534 1.00 88.00 166 ARG A N 1
ATOM 1209 C CA . ARG A 1 166 ? 4.249 16.623 0.152 1.00 88.00 166 ARG A CA 1
ATOM 1210 C C . ARG A 1 166 ? 3.446 15.566 -0.610 1.00 88.00 166 ARG A C 1
ATOM 1212 O O . ARG A 1 166 ? 2.522 15.920 -1.340 1.00 88.00 166 ARG A O 1
ATOM 1219 N N . GLN A 1 167 ? 3.751 14.284 -0.401 1.00 85.88 167 GLN A N 1
ATOM 1220 C CA . GLN A 1 167 ? 3.015 13.174 -1.014 1.00 85.88 167 GLN A CA 1
ATOM 1221 C C . GLN A 1 167 ? 1.567 13.069 -0.537 1.00 85.88 167 GLN A C 1
ATOM 1223 O O . GLN A 1 167 ? 0.723 12.585 -1.282 1.00 85.88 167 GLN A O 1
ATOM 1228 N N . PHE A 1 168 ? 1.240 13.564 0.658 1.00 84.44 168 PHE A N 1
ATOM 1229 C CA . PHE A 1 168 ? -0.139 13.567 1.153 1.00 84.44 168 PHE A CA 1
ATOM 1230 C C . PHE A 1 168 ? -1.088 14.418 0.295 1.00 84.44 168 PHE A C 1
ATOM 1232 O O . PHE A 1 168 ? -2.289 14.165 0.254 1.00 84.44 168 PHE A O 1
ATOM 1239 N N . PHE A 1 169 ? -0.552 15.402 -0.431 1.00 85.69 169 PHE A N 1
ATOM 1240 C CA . PHE A 1 169 ? -1.318 16.222 -1.370 1.00 85.69 169 PHE A CA 1
ATOM 1241 C C . PHE A 1 169 ? -1.407 15.614 -2.776 1.00 85.69 169 PHE A C 1
ATOM 1243 O O . PHE A 1 169 ? -2.092 16.166 -3.636 1.00 85.69 169 PHE A O 1
ATOM 1250 N N . ASN A 1 170 ? -0.729 14.492 -3.026 1.00 84.56 170 ASN A N 1
ATOM 1251 C CA . ASN A 1 170 ? -0.793 13.787 -4.295 1.00 84.56 170 ASN A CA 1
ATOM 1252 C C . ASN A 1 170 ? -1.856 12.672 -4.226 1.00 84.56 170 ASN A C 1
ATOM 1254 O O . ASN A 1 170 ? -1.663 11.695 -3.500 1.00 84.56 170 ASN A O 1
ATOM 1258 N N . PRO A 1 171 ? -2.954 12.755 -5.003 1.00 81.50 171 PRO A N 1
ATOM 1259 C CA . PRO A 1 171 ? -4.022 11.757 -4.960 1.00 81.50 171 PRO A CA 1
ATOM 1260 C C . PRO A 1 171 ? -3.583 10.361 -5.424 1.00 81.50 171 PRO A C 1
ATOM 1262 O O . PRO A 1 171 ? -4.269 9.387 -5.128 1.00 81.50 171 PRO A O 1
ATOM 1265 N N . THR A 1 172 ? -2.462 10.238 -6.144 1.00 82.62 172 THR A N 1
ATOM 1266 C CA . THR A 1 172 ? -1.949 8.942 -6.618 1.00 82.62 172 THR A CA 1
ATOM 1267 C C . THR A 1 172 ? -0.882 8.338 -5.705 1.00 82.62 172 THR A C 1
ATOM 1269 O O . THR A 1 172 ? -0.412 7.237 -5.994 1.00 82.62 172 THR A O 1
ATOM 1272 N N . ALA A 1 173 ? -0.480 9.029 -4.631 1.00 86.38 173 ALA A N 1
ATOM 1273 C CA . ALA A 1 173 ? 0.580 8.559 -3.746 1.00 86.38 173 ALA A CA 1
ATOM 1274 C C . ALA A 1 173 ? 0.160 7.289 -2.994 1.00 86.38 173 ALA A C 1
ATOM 1276 O O . ALA A 1 173 ? -0.894 7.235 -2.352 1.00 86.38 173 ALA A O 1
ATOM 1277 N N . ALA A 1 174 ? 1.014 6.264 -3.031 1.00 88.88 174 ALA A N 1
ATOM 1278 C CA . ALA A 1 174 ? 0.683 4.967 -2.449 1.00 88.88 174 ALA A CA 1
ATOM 1279 C C . ALA A 1 174 ? 0.655 4.997 -0.910 1.00 88.88 174 ALA A C 1
ATOM 1281 O O . ALA A 1 174 ? -0.224 4.391 -0.297 1.00 88.88 174 ALA A O 1
ATOM 1282 N N . PHE A 1 175 ? 1.586 5.718 -0.276 1.00 92.44 175 PHE A N 1
ATOM 1283 C CA . PHE A 1 175 ? 1.734 5.712 1.185 1.00 92.44 175 PHE A CA 1
ATOM 1284 C C . PHE A 1 175 ? 0.513 6.276 1.940 1.00 92.44 175 PHE A C 1
ATOM 1286 O O . PHE A 1 175 ? -0.008 5.570 2.809 1.00 92.44 175 PHE A O 1
ATOM 1293 N N . PRO A 1 176 ? -0.008 7.480 1.611 1.00 92.19 176 PRO A N 1
ATOM 1294 C CA . PRO A 1 176 ? -1.226 7.996 2.241 1.00 92.19 176 PRO A CA 1
ATOM 1295 C C . PRO A 1 176 ? -2.430 7.070 2.045 1.00 92.19 176 PRO A C 1
ATOM 1297 O O . PRO A 1 176 ? -3.186 6.832 2.986 1.00 92.19 176 PRO A O 1
ATOM 1300 N N . ALA A 1 177 ? -2.579 6.500 0.845 1.00 91.69 177 ALA A N 1
ATOM 1301 C CA . ALA A 1 177 ? -3.678 5.595 0.528 1.00 91.69 177 ALA A CA 1
ATOM 1302 C C . ALA A 1 177 ? -3.617 4.290 1.341 1.00 91.69 177 ALA A C 1
ATOM 1304 O O . ALA A 1 177 ? -4.648 3.800 1.801 1.00 91.69 177 ALA A O 1
ATOM 1305 N N . ILE A 1 178 ? -2.426 3.722 1.551 1.00 92.94 178 ILE A N 1
ATOM 1306 C CA . ILE A 1 178 ? -2.236 2.537 2.404 1.00 92.94 178 ILE A CA 1
ATOM 1307 C C . ILE A 1 178 ? -2.640 2.851 3.849 1.00 92.94 178 ILE A C 1
ATOM 1309 O O . ILE A 1 178 ? -3.393 2.088 4.454 1.00 92.94 178 ILE A O 1
ATOM 1313 N N . LEU A 1 179 ? -2.183 3.986 4.387 1.00 92.12 179 LEU A N 1
ATOM 1314 C CA . LEU A 1 179 ? -2.492 4.393 5.757 1.00 92.12 179 LEU A CA 1
ATOM 1315 C C . LEU A 1 179 ? -4.003 4.581 5.963 1.00 92.12 179 LEU A C 1
ATOM 1317 O O . LEU A 1 179 ? -4.564 4.038 6.914 1.00 92.12 179 LEU A O 1
ATOM 1321 N N . ASP A 1 180 ? -4.665 5.308 5.060 1.00 92.00 180 ASP A N 1
ATOM 1322 C CA . ASP A 1 180 ? -6.107 5.563 5.134 1.00 92.00 180 ASP A CA 1
ATOM 1323 C C . ASP A 1 180 ? -6.910 4.254 5.081 1.00 92.00 180 ASP A C 1
ATOM 1325 O O . ASP A 1 180 ? -7.801 4.022 5.899 1.00 92.00 180 ASP A O 1
ATOM 1329 N N . ASN A 1 181 ? -6.537 3.336 4.185 1.00 93.00 181 ASN A N 1
ATOM 1330 C CA . ASN A 1 181 ? -7.183 2.029 4.087 1.00 93.00 181 ASN A CA 1
ATOM 1331 C C . ASN A 1 181 ? -6.979 1.169 5.342 1.00 93.00 181 ASN A C 1
ATOM 1333 O O . ASN A 1 181 ? -7.927 0.524 5.799 1.00 93.00 181 ASN A O 1
ATOM 1337 N N . ALA A 1 182 ? -5.776 1.164 5.920 1.00 93.56 182 ALA A N 1
ATOM 1338 C CA . ALA A 1 182 ? -5.500 0.442 7.159 1.00 93.56 182 ALA A CA 1
ATOM 1339 C C . ALA A 1 182 ? -6.329 0.995 8.329 1.00 93.56 182 ALA A C 1
ATOM 1341 O O . ALA A 1 182 ? -6.954 0.221 9.056 1.00 93.56 182 ALA A O 1
ATOM 1342 N N . ILE A 1 183 ? -6.408 2.324 8.466 1.00 92.75 183 ILE A N 1
ATOM 1343 C CA . ILE A 1 183 ? -7.220 2.988 9.496 1.00 92.75 183 ILE A CA 1
ATOM 1344 C C . ILE A 1 183 ? -8.700 2.633 9.325 1.00 92.75 183 ILE A C 1
ATOM 1346 O O . ILE A 1 183 ? -9.338 2.189 10.278 1.00 92.75 183 ILE A O 1
ATOM 1350 N N . ARG A 1 184 ? -9.253 2.769 8.112 1.00 92.44 184 ARG A N 1
ATOM 1351 C CA . ARG A 1 184 ? -10.665 2.449 7.841 1.00 92.44 184 ARG A CA 1
ATOM 1352 C C . ARG A 1 184 ? -10.998 1.000 8.177 1.00 92.44 184 ARG A C 1
ATOM 1354 O O . ARG A 1 184 ? -11.991 0.755 8.859 1.00 92.44 184 ARG A O 1
ATOM 1361 N N . LYS A 1 185 ? -10.174 0.048 7.727 1.00 91.94 185 LYS A N 1
ATOM 1362 C CA . LYS A 1 185 ? -10.372 -1.380 8.018 1.00 91.94 185 LYS A CA 1
ATOM 1363 C C . LYS A 1 185 ? -10.317 -1.655 9.524 1.00 91.94 185 LYS A C 1
ATOM 1365 O O . LYS A 1 185 ? -11.185 -2.358 10.033 1.00 91.94 185 LYS A O 1
ATOM 1370 N N . ASN A 1 186 ? -9.356 -1.063 10.236 1.00 90.81 186 ASN A N 1
ATOM 1371 C CA . ASN A 1 186 ? -9.239 -1.226 11.684 1.00 90.81 186 ASN A CA 1
ATOM 1372 C C . ASN A 1 186 ? -10.470 -0.680 12.423 1.00 90.81 186 ASN A C 1
ATOM 1374 O O . ASN A 1 186 ? -11.029 -1.372 13.266 1.00 90.81 186 ASN A O 1
ATOM 1378 N N . ILE A 1 187 ? -10.953 0.510 12.052 1.00 90.19 187 ILE A N 1
ATOM 1379 C CA . ILE A 1 187 ? -12.159 1.105 12.644 1.00 90.19 187 ILE A CA 1
ATOM 1380 C C . ILE A 1 187 ? -13.381 0.204 12.431 1.00 90.19 187 ILE A C 1
ATOM 1382 O O . ILE A 1 187 ? -14.119 -0.069 13.377 1.00 90.19 187 ILE A O 1
ATOM 1386 N N . VAL A 1 188 ? -13.595 -0.285 11.204 1.00 89.25 188 VAL A N 1
ATOM 1387 C CA . VAL A 1 188 ? -14.712 -1.196 10.896 1.00 89.25 188 VAL A CA 1
ATOM 1388 C C . VAL A 1 188 ? -14.628 -2.467 11.737 1.00 89.25 188 VAL A C 1
ATOM 1390 O O . VAL A 1 188 ? -15.642 -2.911 12.272 1.00 89.25 188 VAL A O 1
ATOM 1393 N N . GLN A 1 189 ? -13.430 -3.024 11.897 1.00 86.31 189 GLN A N 1
ATOM 1394 C CA . GLN A 1 189 ? -13.214 -4.196 12.735 1.00 86.31 189 GLN A CA 1
ATOM 1395 C C . GLN A 1 189 ? -13.521 -3.919 14.209 1.00 86.31 189 GLN A C 1
ATOM 1397 O O . GLN A 1 189 ? -14.238 -4.698 14.829 1.00 86.31 189 GLN A O 1
ATOM 1402 N N . MET A 1 190 ? -13.070 -2.791 14.762 1.00 84.31 190 MET A N 1
ATOM 1403 C CA . MET A 1 190 ? -13.377 -2.436 16.151 1.00 84.31 190 MET A CA 1
ATOM 1404 C C . MET A 1 190 ? -14.885 -2.293 16.390 1.00 84.31 190 MET A C 1
ATOM 1406 O O . MET A 1 190 ? -15.377 -2.718 17.432 1.00 84.31 190 MET A O 1
ATOM 1410 N N . TYR A 1 191 ? -15.638 -1.763 15.420 1.00 86.06 191 TYR A N 1
ATOM 1411 C CA . TYR A 1 191 ? -17.102 -1.710 15.508 1.00 86.06 191 TYR A CA 1
ATOM 1412 C C . TYR A 1 191 ? -17.771 -3.089 15.490 1.00 86.06 191 TYR A C 1
ATOM 1414 O O . TYR A 1 191 ? -18.868 -3.235 16.026 1.00 86.06 191 TYR A O 1
ATOM 1422 N N . GLN A 1 192 ? -17.149 -4.087 14.862 1.00 83.75 192 GLN A N 1
ATOM 1423 C CA . GLN A 1 192 ? -17.659 -5.458 14.831 1.00 83.75 192 GLN A CA 1
ATOM 1424 C C . GLN A 1 192 ? -17.283 -6.240 16.094 1.00 83.75 192 GLN A C 1
ATOM 1426 O O . GLN A 1 192 ? -18.082 -7.039 16.578 1.00 83.75 192 GLN A O 1
ATOM 1431 N N . GLU A 1 193 ? -16.080 -6.017 16.625 1.00 83.38 193 GLU A N 1
ATOM 1432 C CA . GLU A 1 193 ? -15.548 -6.753 17.775 1.00 83.38 193 GLU A CA 1
ATOM 1433 C C . GLU A 1 193 ? -16.051 -6.222 19.117 1.00 83.38 193 GLU A C 1
ATOM 1435 O O . GLU A 1 193 ? -16.238 -7.007 20.045 1.00 83.38 193 GLU A O 1
ATOM 1440 N N . ILE A 1 194 ? -16.268 -4.908 19.241 1.00 83.62 194 ILE A N 1
ATOM 1441 C CA . ILE A 1 194 ? -16.707 -4.289 20.493 1.00 83.62 194 ILE A CA 1
ATOM 1442 C C . ILE A 1 194 ? -18.241 -4.252 20.506 1.00 83.62 194 ILE A C 1
ATOM 1444 O O . ILE A 1 194 ? -18.840 -3.400 19.841 1.00 83.62 194 ILE A O 1
ATOM 1448 N N . PRO A 1 195 ? -18.916 -5.140 21.264 1.00 77.00 195 PRO A N 1
ATOM 1449 C CA . PRO A 1 195 ? -20.365 -5.128 21.334 1.00 77.00 195 PRO A CA 1
ATOM 1450 C C . PRO A 1 195 ? -20.848 -3.834 21.987 1.00 77.00 195 PRO A C 1
ATOM 1452 O O . PRO A 1 195 ? -20.294 -3.340 22.971 1.00 77.00 195 PRO A O 1
ATOM 1455 N N . THR A 1 196 ? -21.930 -3.284 21.453 1.00 80.81 196 THR A N 1
ATOM 1456 C CA . THR A 1 196 ? -22.544 -2.082 22.010 1.00 80.81 196 THR A CA 1
ATOM 1457 C C . THR A 1 196 ? -23.230 -2.392 23.339 1.00 80.81 196 THR A C 1
ATOM 1459 O O . THR A 1 196 ? -24.044 -3.313 23.419 1.00 80.81 196 THR A O 1
ATOM 1462 N N . THR A 1 197 ? -22.986 -1.575 24.364 1.00 83.56 197 THR A N 1
ATOM 1463 C CA . THR A 1 197 ? -23.524 -1.791 25.718 1.00 8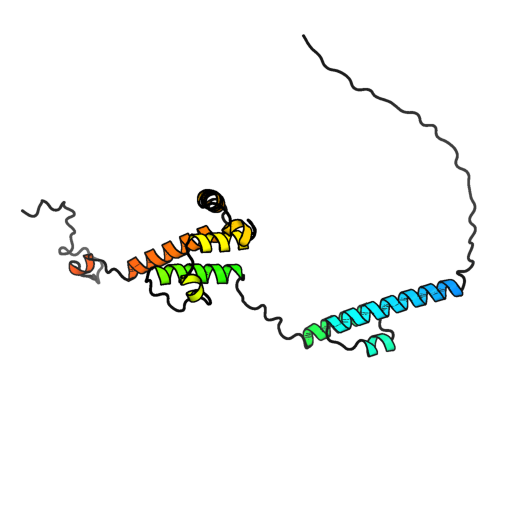3.56 197 THR A CA 1
ATOM 1464 C C . THR A 1 197 ? -25.043 -1.658 25.809 1.00 83.56 197 THR A C 1
ATOM 1466 O O . THR A 1 197 ? -25.647 -2.249 26.699 1.00 83.56 197 THR A O 1
ATOM 1469 N N . PHE A 1 198 ? -25.689 -0.934 24.885 1.00 80.50 198 PHE A N 1
ATOM 1470 C CA . PHE A 1 198 ? -27.141 -0.734 24.929 1.00 80.50 198 PHE A CA 1
ATOM 1471 C C . PHE A 1 198 ? -27.940 -2.032 24.799 1.00 80.50 198 PHE A C 1
ATOM 1473 O O . PHE A 1 198 ? -29.051 -2.129 25.309 1.00 80.50 198 PHE A O 1
ATOM 1480 N N . GLN A 1 199 ? -27.365 -3.064 24.183 1.00 77.69 199 GLN A N 1
ATOM 1481 C CA . GLN A 1 199 ? -28.003 -4.374 24.048 1.00 77.69 199 GLN A CA 1
ATOM 1482 C C . GLN A 1 199 ? -28.220 -5.072 25.402 1.00 77.69 199 GLN A C 1
ATOM 1484 O O . GLN A 1 199 ? -29.067 -5.950 25.494 1.00 77.69 199 GLN A O 1
ATOM 1489 N N . LEU A 1 200 ? -27.495 -4.676 26.458 1.00 79.69 200 LEU A N 1
ATOM 1490 C CA . LEU A 1 200 ? -27.648 -5.235 27.808 1.00 79.69 200 LEU A CA 1
ATOM 1491 C C . LEU A 1 200 ? -28.912 -4.741 28.524 1.00 79.69 200 LEU A C 1
ATOM 1493 O O . LEU A 1 200 ? -29.445 -5.446 29.373 1.00 79.69 200 LEU A O 1
ATOM 1497 N N . TRP A 1 201 ? -29.378 -3.531 28.210 1.00 80.38 201 TRP A N 1
ATOM 1498 C CA . TRP A 1 201 ? -30.505 -2.884 28.895 1.00 80.38 201 TRP A CA 1
ATOM 1499 C C . TRP A 1 201 ? -31.661 -2.525 27.953 1.00 80.38 201 TRP A C 1
ATOM 1501 O O . TRP A 1 201 ? -32.654 -1.943 28.383 1.00 80.38 201 TRP A O 1
ATOM 1511 N N . THR A 1 202 ? -31.571 -2.908 26.676 1.00 78.81 202 THR A N 1
ATOM 1512 C CA . THR A 1 202 ? -32.659 -2.778 25.698 1.00 78.81 202 THR A CA 1
ATOM 1513 C C . THR A 1 202 ? -33.097 -4.147 25.192 1.00 78.81 202 THR A C 1
ATOM 1515 O O . THR A 1 202 ? -32.286 -5.046 24.992 1.00 78.81 202 THR A O 1
ATOM 1518 N N . THR A 1 203 ? -34.400 -4.310 24.959 1.00 74.25 203 THR A N 1
ATOM 1519 C CA . THR A 1 203 ? -34.972 -5.505 24.323 1.00 74.25 203 THR A CA 1
ATOM 1520 C C . THR A 1 203 ? -35.531 -5.124 22.957 1.00 74.25 203 THR A C 1
ATOM 1522 O O . THR A 1 203 ? -36.174 -4.084 22.813 1.00 74.25 203 THR A O 1
ATOM 1525 N N . LYS A 1 204 ? -35.296 -5.959 21.938 1.00 78.50 204 LYS A N 1
ATOM 1526 C CA . LYS A 1 204 ? -35.909 -5.785 20.614 1.00 78.50 204 LYS A CA 1
ATOM 1527 C C . LYS A 1 204 ? -37.358 -6.276 20.666 1.00 78.50 204 LYS A C 1
ATOM 1529 O O . LYS A 1 204 ? -37.589 -7.476 20.765 1.00 78.50 204 LYS A O 1
ATOM 1534 N N . GLY A 1 205 ? -38.317 -5.356 20.597 1.00 75.69 205 GLY A N 1
ATOM 1535 C CA . GLY A 1 205 ? -39.733 -5.663 20.386 1.00 75.69 205 GLY A CA 1
ATOM 1536 C C . GLY A 1 205 ? -40.104 -5.547 18.906 1.00 75.69 205 GLY A C 1
ATOM 1537 O O . GLY A 1 205 ? -39.595 -4.675 18.207 1.00 75.69 205 GLY A O 1
ATOM 1538 N N . SER A 1 206 ? -40.986 -6.420 18.419 1.00 75.44 206 SER A N 1
ATOM 1539 C CA . SER A 1 206 ? -41.626 -6.282 17.107 1.00 75.44 206 SER A CA 1
ATOM 1540 C C . SER A 1 206 ? -43.126 -6.137 17.325 1.00 75.44 206 SER A C 1
ATOM 1542 O O . SER A 1 206 ? -43.723 -6.943 18.038 1.00 75.44 206 SER A O 1
ATOM 1544 N N . VAL A 1 207 ? -43.729 -5.100 16.741 1.00 75.56 207 VAL A N 1
ATOM 1545 C CA . VAL A 1 207 ? -45.175 -4.871 16.812 1.00 75.56 207 VAL A CA 1
ATOM 1546 C C . VAL A 1 207 ? -45.786 -5.340 15.498 1.00 75.56 207 VAL A C 1
ATOM 1548 O O . VAL A 1 207 ? -45.519 -4.758 14.449 1.00 75.56 207 VAL A O 1
ATOM 1551 N N . SER A 1 208 ? -46.598 -6.395 15.549 1.00 77.44 208 SER A N 1
ATOM 1552 C CA . SER A 1 208 ? -47.223 -6.995 14.362 1.00 77.44 208 SER A CA 1
ATOM 1553 C C . SER A 1 208 ? -48.260 -6.091 13.692 1.00 77.44 208 SER A C 1
ATOM 1555 O O . SER A 1 208 ? -48.516 -6.247 12.502 1.00 77.44 208 SER A O 1
ATOM 1557 N N . ASP A 1 209 ? -48.846 -5.146 14.433 1.00 79.69 209 ASP A N 1
ATOM 1558 C CA . ASP A 1 209 ? -49.866 -4.225 13.921 1.00 79.69 209 ASP A CA 1
ATOM 1559 C C . ASP A 1 209 ? -49.361 -2.787 13.689 1.00 79.69 209 ASP A C 1
ATOM 1561 O O . ASP A 1 209 ? -50.152 -1.916 13.329 1.00 79.69 209 ASP A O 1
ATOM 1565 N N . PHE A 1 210 ? -48.055 -2.544 13.872 1.00 69.62 210 PHE A N 1
ATOM 1566 C CA . PHE A 1 210 ? -47.392 -1.237 13.755 1.00 69.62 210 PHE A CA 1
ATOM 1567 C C . PHE A 1 210 ? -48.011 -0.094 14.589 1.00 69.62 210 PHE A C 1
ATOM 1569 O O . PHE A 1 210 ? -47.658 1.069 14.373 1.00 69.62 210 PHE A O 1
ATOM 1576 N N . LYS A 1 211 ? -48.917 -0.365 15.541 1.00 75.81 211 LYS A N 1
ATOM 1577 C CA . LYS A 1 211 ? -49.517 0.691 16.364 1.00 75.81 211 LYS A CA 1
ATOM 1578 C C . LYS A 1 211 ? -48.593 1.113 17.508 1.00 75.81 211 LYS A C 1
ATOM 1580 O O . LYS A 1 211 ? -47.828 0.300 18.027 1.00 75.81 211 LYS A O 1
ATOM 1585 N N . PRO A 1 212 ? -48.689 2.376 17.961 1.00 67.94 212 PRO A N 1
ATOM 1586 C CA . PRO A 1 212 ? -47.959 2.847 19.132 1.00 67.94 212 PRO A CA 1
ATOM 1587 C C . PRO A 1 212 ? -48.378 2.077 20.394 1.00 67.94 212 PRO A C 1
ATOM 1589 O O . PRO A 1 212 ? -49.499 2.222 20.885 1.00 67.94 212 PRO A O 1
ATOM 1592 N N . THR A 1 213 ? -47.479 1.259 20.935 1.00 63.19 213 THR A N 1
ATOM 1593 C CA . THR A 1 213 ? -47.656 0.583 22.229 1.00 63.19 213 THR A CA 1
ATOM 1594 C C . THR A 1 213 ? -47.418 1.556 23.384 1.00 63.19 213 THR A C 1
ATOM 1596 O O . THR A 1 213 ? -46.409 2.260 23.403 1.00 63.19 213 THR A O 1
ATOM 1599 N N . LYS A 1 214 ? -48.320 1.574 24.378 1.00 62.62 214 LYS A N 1
ATOM 1600 C CA . LYS A 1 214 ? -48.211 2.436 25.576 1.00 62.62 214 LYS A CA 1
ATOM 1601 C C . LYS A 1 214 ? -46.983 2.126 26.442 1.00 62.62 214 LYS A C 1
ATOM 1603 O O . LYS A 1 214 ? -46.493 3.019 27.120 1.00 62.62 214 LYS A O 1
ATOM 1608 N N . ASP A 1 215 ? -46.460 0.905 26.358 1.00 58.88 215 ASP A N 1
ATOM 1609 C CA . ASP A 1 215 ? -45.361 0.414 27.201 1.00 58.88 215 ASP A CA 1
ATOM 1610 C C . ASP A 1 215 ? -43.959 0.699 26.615 1.00 58.88 215 ASP A C 1
ATOM 1612 O O . ASP A 1 215 ? -42.940 0.308 27.184 1.00 58.88 215 ASP A O 1
ATOM 1616 N N . HIS A 1 216 ? -43.884 1.386 25.466 1.00 59.00 216 HIS A N 1
ATOM 1617 C CA . HIS A 1 216 ? -42.636 1.737 24.770 1.00 59.00 216 HIS A CA 1
ATOM 1618 C C . HIS A 1 216 ? -42.526 3.246 24.492 1.00 59.00 216 HIS A C 1
ATOM 1620 O O . HIS A 1 216 ? -42.041 3.668 23.442 1.00 59.00 216 HIS A O 1
ATOM 1626 N N . SER A 1 217 ? -42.990 4.084 25.422 1.00 57.97 217 SER A N 1
ATOM 1627 C CA . SER A 1 217 ? -42.731 5.525 25.379 1.00 57.97 217 SER A CA 1
ATOM 1628 C C . SER A 1 217 ? -41.328 5.823 25.912 1.00 57.97 217 SER A C 1
ATOM 1630 O O . SER A 1 217 ? -41.051 5.607 27.091 1.00 57.97 217 SER A O 1
ATOM 1632 N N . TYR A 1 218 ? -40.443 6.346 25.066 1.00 55.00 218 TYR A N 1
ATOM 1633 C CA . TYR A 1 218 ? -39.164 6.889 25.518 1.00 55.00 218 TYR A CA 1
ATOM 1634 C C . TYR A 1 218 ? -39.411 8.225 26.225 1.00 55.00 218 TYR A C 1
ATOM 1636 O O . TYR A 1 218 ? -39.774 9.208 25.578 1.00 55.00 218 TYR A O 1
ATOM 1644 N N . LEU A 1 219 ? -39.206 8.276 27.543 1.00 53.09 219 LEU A N 1
ATOM 1645 C CA . LEU A 1 219 ? -39.055 9.544 28.250 1.00 53.09 219 LEU A CA 1
ATOM 1646 C C . LEU A 1 219 ? -37.592 9.977 28.087 1.00 53.09 219 LEU A C 1
ATOM 1648 O O . LEU A 1 219 ? -36.697 9.472 28.762 1.00 53.09 219 LEU A O 1
ATOM 1652 N N . ALA A 1 220 ? -37.326 10.856 27.124 1.00 51.53 220 ALA A N 1
ATOM 1653 C CA . ALA A 1 220 ? -36.013 11.468 26.966 1.00 51.53 220 ALA A CA 1
ATOM 1654 C C . ALA A 1 220 ? -35.857 12.588 28.010 1.00 51.53 220 ALA A C 1
ATOM 1656 O O . ALA A 1 220 ? -36.148 13.747 27.731 1.00 51.53 220 ALA A O 1
ATOM 1657 N N . GLY A 1 221 ? -35.442 12.219 29.224 1.00 59.41 221 GLY A N 1
ATOM 1658 C CA . GLY A 1 221 ? -35.111 13.131 30.323 1.00 59.41 221 GLY A CA 1
ATOM 1659 C C . GLY A 1 221 ? -33.667 12.927 30.784 1.00 59.41 221 GLY A C 1
ATOM 1660 O O . GLY A 1 221 ? -33.140 11.814 30.729 1.00 59.41 221 GLY A O 1
ATOM 1661 N N . GLY A 1 222 ? -32.997 14.006 31.200 1.00 47.62 222 GLY A N 1
ATOM 1662 C CA . GLY A 1 222 ? -31.644 13.932 31.757 1.00 47.62 222 GLY A CA 1
ATOM 1663 C C . GLY A 1 222 ? -31.611 13.071 33.022 1.00 47.62 222 GLY A C 1
ATOM 1664 O O . GLY A 1 222 ? -32.589 13.026 33.763 1.00 47.62 222 GLY A O 1
ATOM 1665 N N . ALA A 1 223 ? -30.478 12.415 33.288 1.00 50.47 223 ALA A N 1
ATOM 1666 C CA . ALA A 1 223 ? -30.276 11.411 34.346 1.00 50.47 223 ALA A CA 1
ATOM 1667 C C . ALA A 1 223 ? -30.569 11.857 35.807 1.00 50.47 223 ALA A C 1
ATOM 1669 O O . ALA A 1 223 ? -30.258 11.118 36.736 1.00 50.47 223 ALA A O 1
ATOM 1670 N N . GLY A 1 224 ? -31.138 13.046 36.028 1.00 49.22 224 GLY A N 1
ATOM 1671 C CA . GLY A 1 224 ? -31.467 13.615 37.336 1.00 49.22 224 GLY A CA 1
ATOM 1672 C C . GLY A 1 224 ? -32.937 13.522 37.768 1.00 49.22 224 GLY A C 1
ATOM 1673 O O . GLY A 1 224 ? -33.218 13.881 38.902 1.00 49.22 224 GLY A O 1
ATOM 1674 N N . GLU A 1 225 ? -33.871 13.050 36.933 1.00 47.38 225 GLU A N 1
ATOM 1675 C CA . GLU A 1 225 ? -35.305 12.952 37.305 1.00 47.38 225 GLU A CA 1
ATOM 1676 C C . GLU A 1 225 ? -35.701 11.641 38.019 1.00 47.38 225 GLU A C 1
ATOM 1678 O O . GLU A 1 225 ? -36.877 11.407 38.278 1.00 47.38 225 GLU A O 1
ATOM 1683 N N . PHE A 1 226 ? -34.734 10.782 38.362 1.00 46.59 226 PHE A N 1
ATOM 1684 C CA . PHE A 1 226 ? -34.973 9.491 39.032 1.00 46.59 226 PHE A CA 1
ATOM 1685 C C . PHE A 1 226 ? -34.655 9.480 40.545 1.00 46.59 226 PHE A C 1
ATOM 1687 O O . PHE A 1 226 ? -34.452 8.401 41.106 1.00 46.59 226 PHE A O 1
ATOM 1694 N N . LEU A 1 227 ? -34.610 10.642 41.211 1.00 35.84 227 LEU A N 1
ATOM 1695 C CA . LEU A 1 227 ? -34.503 10.751 42.678 1.00 35.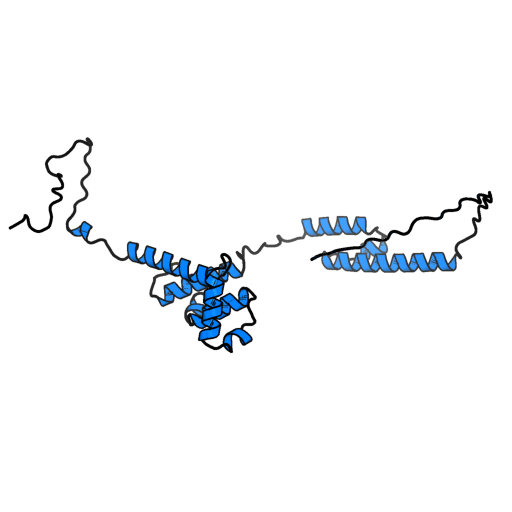84 227 LEU A CA 1
ATOM 1696 C C . LEU A 1 227 ? -35.770 11.342 43.299 1.00 35.84 227 LEU A C 1
ATOM 1698 O O . LEU A 1 227 ? -36.202 12.416 42.829 1.00 35.84 227 LEU A O 1
#

Sequence (227 aa):
NPPAQGNEGQGGEDPTGGARGMGNDNGQQGTDPTEAARQAVATERQRVSDITALCRQAGMDPAEYISNGATMDTVRQAAVDYLLAHGAPVSSRMNGDEGDNFRQAAVDAMLLRAGANVQNPAKGAEEMRGYSLRDLAIECMARDGVGTTTSLLRMSKDDLWNEACRQFFNPTAAFPAILDNAIRKNIVQMYQEIPTTFQLWTTKGSVSDFKPTKDHSYLAGGAGEFL

Secondary structure (DSSP, 8-state):
--------------------------------HHHHHHHHHHHHHHHHHHHHHHHHHHT--SHHHHHTT--HHHHHHHHHHHHHHH-----------HHHHHHHHHHHHHHHHTT---SSPPTTHHHHTT--HHHHHHHHHHHTTSS-HHHHHHS-HHHHHHHHHHHHT-TT-HHHHHHHHHHHHHHHHHHHHS--GGGGT------TT----GGG------TTTT-

Foldseek 3Di:
DDDDDDDDDDDDDDDDDDDDDDDDDDPPDDDPPVVVVVVVVVVLVVQLVLLCVLCVVLVHDSPVCNVVVHGPVVSVVVSVVSCVVVVDPPPPVPPPPVLVLVLQLLLLLLCVLVVHDDDPHRPCNVVNVPDDLLLVLLVQCCVVVVDHSVVSVPDDPVVNVVVSVVLCPPPPRSSVVSVVSSVVVVVVRCPVPDDDPVPVVDDDDDDPVPDDDPVPDDPPDPPPPPD

pLDDT: mean 74.85, std 19.38, range [29.95, 94.75]